Protein AF-A0A968UZF8-F1 (afdb_monomer)

Radius of gyration: 26.49 Å; Cα contacts (8 Å, |Δi|>4): 123; chains: 1; bounding box: 53×40×82 Å

pLDDT: mean 82.32, std 10.43, range [51.94, 96.44]

Nearest PDB structures (foldseek):
  2yq8-assembly1_A  TM=8.182E-01  e=3.582E-01  Homo sapiens
  4zlh-assembly1_A  TM=4.935E-01  e=1.863E-01  Escherichia coli O157:H7
  4buj-assembly2_F  TM=4.050E-01  e=5.355E-01  Saccharomyces cerevisiae S288C
  7t6d-assembly1_A  TM=5.195E-01  e=2.419E+00  Escherichia coli
  4g1t-assembly1_A  TM=4.747E-01  e=2.813E+00  Homo sapiens

Secondary structure (DSSP, 8-state):
--HHHHHHHHHHHHHHHHHTT-HHHHHHHHHHHHHHHHHTT--EETTEEHHHHHHHHHHHHHHHTT-HHHHHHHHHHHHHH-TT-HHHHHHHHHHHHHHHHHHHHHHHHHHHHHHHHHHHHHHHHHHHHHHH-GGGHHHHHHHHHHHHHHHHHHHHHHHHHHHHHHHHHHHHHHHHHHHHTT--

Structure (mmCIF, N/CA/C/O backbone):
data_AF-A0A968UZF8-F1
#
_entry.id   AF-A0A968UZF8-F1
#
loop_
_atom_site.group_PDB
_atom_site.id
_atom_site.type_symbol
_atom_site.label_atom_id
_atom_site.label_alt_id
_atom_site.label_comp_id
_atom_site.label_asym_id
_atom_site.label_entity_id
_atom_site.label_seq_id
_atom_site.pdbx_PDB_ins_code
_atom_site.Cartn_x
_atom_site.Cartn_y
_atom_site.Cartn_z
_atom_site.occupancy
_atom_site.B_iso_or_equiv
_atom_site.auth_seq_id
_atom_site.auth_comp_id
_atom_site.auth_asym_id
_atom_site.auth_atom_id
_atom_site.pdbx_PDB_model_num
ATOM 1 N N . MET A 1 1 ? -23.751 -10.050 30.834 1.00 55.25 1 MET A N 1
ATOM 2 C CA . MET A 1 1 ? -22.515 -9.356 30.438 1.00 55.25 1 MET A CA 1
ATOM 3 C C . MET A 1 1 ? -22.879 -7.914 30.205 1.00 55.25 1 MET A C 1
ATOM 5 O O . MET A 1 1 ? -23.817 -7.659 29.453 1.00 55.25 1 MET A O 1
ATOM 9 N N . GLU A 1 2 ? -22.205 -7.004 30.894 1.00 83.00 2 GLU A N 1
ATOM 10 C CA . GLU A 1 2 ? -22.246 -5.591 30.529 1.00 83.00 2 GLU A CA 1
ATOM 11 C C . GLU A 1 2 ? -21.644 -5.462 29.123 1.00 83.00 2 GLU A C 1
ATOM 13 O O . GLU A 1 2 ? -20.687 -6.159 28.785 1.00 83.00 2 GLU A O 1
ATOM 18 N N . PHE A 1 3 ? -22.257 -4.643 28.268 1.00 84.50 3 PHE A N 1
ATOM 19 C CA . PHE A 1 3 ? -21.863 -4.473 26.864 1.00 84.50 3 PHE A CA 1
ATOM 20 C C . PHE A 1 3 ? -20.349 -4.244 26.690 1.00 84.50 3 PHE A C 1
ATOM 22 O O . PHE A 1 3 ? -19.752 -4.757 25.746 1.00 84.50 3 PHE A O 1
ATOM 29 N N . GLU A 1 4 ? -19.737 -3.531 27.633 1.00 83.94 4 GLU A N 1
ATOM 30 C CA . GLU A 1 4 ? -18.310 -3.217 27.675 1.00 83.94 4 GLU A CA 1
ATOM 31 C C . GLU A 1 4 ? -17.419 -4.466 27.685 1.00 83.94 4 GLU A C 1
ATOM 33 O O . GLU A 1 4 ? -16.495 -4.566 26.882 1.00 83.94 4 GLU A O 1
ATOM 38 N N . GLU A 1 5 ? -17.743 -5.463 28.510 1.00 86.56 5 GLU A N 1
ATOM 39 C CA . GLU A 1 5 ? -16.975 -6.708 28.628 1.00 86.56 5 GLU A CA 1
ATOM 40 C C . GLU A 1 5 ? -17.084 -7.549 27.344 1.00 86.56 5 GLU A C 1
ATOM 42 O O . GLU A 1 5 ? -16.098 -8.087 26.835 1.00 86.56 5 GLU A O 1
ATOM 47 N N . TYR A 1 6 ? -18.283 -7.599 26.751 1.00 89.31 6 TYR A N 1
ATOM 48 C CA . TYR A 1 6 ? -18.487 -8.232 25.445 1.00 89.31 6 TYR A CA 1
ATOM 49 C C . TYR A 1 6 ? -17.676 -7.531 24.346 1.00 89.31 6 TYR A C 1
ATOM 51 O O . TYR A 1 6 ? -17.019 -8.190 23.533 1.00 89.31 6 TYR A O 1
ATOM 59 N N . PHE A 1 7 ? -17.714 -6.197 24.319 1.00 89.81 7 PHE A N 1
ATOM 60 C CA . PHE A 1 7 ? -16.998 -5.400 23.332 1.00 89.81 7 PHE A CA 1
ATOM 61 C C . PHE A 1 7 ? -15.482 -5.555 23.483 1.00 89.81 7 PHE A C 1
ATOM 63 O O . PHE A 1 7 ? -14.785 -5.742 22.484 1.00 89.81 7 PHE A O 1
ATOM 70 N N . GLU A 1 8 ? -14.974 -5.573 24.715 1.00 90.25 8 GLU A N 1
ATOM 71 C CA . GLU A 1 8 ? -13.564 -5.812 25.010 1.00 90.25 8 GLU A CA 1
ATOM 72 C C . GLU A 1 8 ? -13.091 -7.159 24.453 1.00 90.25 8 GLU A C 1
ATOM 74 O O . GLU A 1 8 ? -12.107 -7.220 23.705 1.00 90.25 8 GLU A O 1
ATOM 79 N N . ILE A 1 9 ? -13.831 -8.234 24.740 1.00 92.00 9 ILE A N 1
ATOM 80 C CA . ILE A 1 9 ? -13.519 -9.574 24.230 1.00 92.00 9 ILE A CA 1
ATOM 81 C C . ILE A 1 9 ? -13.547 -9.583 22.696 1.00 92.00 9 ILE A C 1
ATOM 83 O O . ILE A 1 9 ? -12.650 -10.153 22.068 1.00 92.00 9 ILE A O 1
ATOM 87 N N . ALA A 1 10 ? -14.532 -8.927 22.075 1.00 91.62 10 ALA A N 1
ATOM 88 C CA . ALA A 1 10 ? -14.638 -8.845 20.621 1.00 91.62 10 ALA A CA 1
ATOM 89 C C . ALA A 1 10 ? -13.444 -8.103 19.989 1.00 91.62 10 ALA A C 1
ATOM 91 O O . ALA A 1 10 ? -12.888 -8.564 18.984 1.00 91.62 10 ALA A O 1
ATOM 92 N N . VAL A 1 11 ? -12.996 -6.998 20.595 1.00 91.31 11 VAL A N 1
ATOM 93 C CA . VAL A 1 11 ? -11.804 -6.251 20.16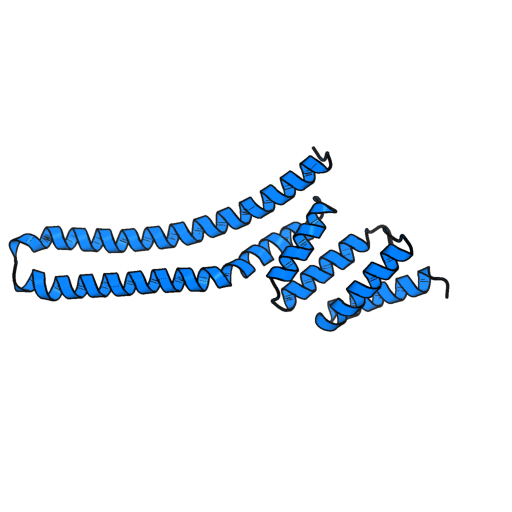4 1.00 91.31 11 VAL A CA 1
ATOM 94 C C . VAL A 1 11 ? -10.556 -7.129 20.275 1.00 91.31 11 VAL A C 1
ATOM 96 O O . VAL A 1 11 ? -9.836 -7.283 19.282 1.00 91.31 11 VAL A O 1
ATOM 99 N N . ILE A 1 12 ? -10.322 -7.753 21.433 1.00 92.44 12 ILE A N 1
ATOM 100 C CA . ILE A 1 12 ? -9.160 -8.626 21.677 1.00 92.44 12 ILE A CA 1
ATOM 101 C C . ILE A 1 12 ? -9.145 -9.792 20.686 1.00 92.44 12 ILE A C 1
ATOM 103 O O . ILE A 1 12 ? -8.118 -10.075 20.062 1.00 92.44 12 ILE A O 1
ATOM 107 N N . TYR A 1 13 ? -10.295 -10.432 20.481 1.00 93.88 13 TYR A N 1
ATOM 108 C CA . TYR A 1 13 ? -10.432 -11.521 19.526 1.00 93.88 13 TYR A CA 1
ATOM 109 C C . TYR A 1 13 ? -10.119 -11.065 18.097 1.00 93.88 13 TYR A C 1
ATOM 111 O O . TYR A 1 13 ? -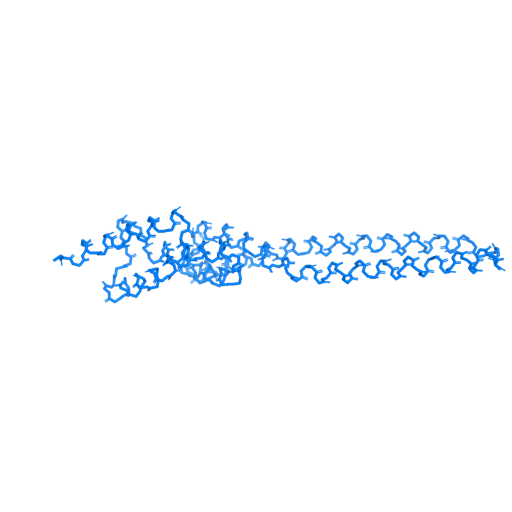9.332 -11.709 17.400 1.00 93.88 13 TYR A O 1
ATOM 119 N N . SER A 1 14 ? -10.676 -9.929 17.662 1.00 93.69 14 SER A N 1
ATOM 120 C CA . SER A 1 14 ? -10.405 -9.385 16.327 1.00 93.69 14 SER A CA 1
ATOM 121 C C . SER A 1 14 ? -8.911 -9.110 16.123 1.00 93.69 14 SER A C 1
ATOM 123 O O . SER A 1 14 ? -8.357 -9.413 15.065 1.00 93.69 14 SER A O 1
ATOM 125 N N . HIS A 1 15 ? -8.230 -8.612 17.157 1.00 92.75 15 HIS A N 1
ATOM 126 C CA . HIS A 1 15 ? -6.795 -8.377 17.126 1.00 92.75 15 HIS A CA 1
ATOM 127 C C . HIS A 1 15 ? -6.026 -9.686 16.966 1.00 92.75 15 HIS A C 1
ATOM 129 O O . HIS A 1 15 ? -5.202 -9.779 16.062 1.00 92.75 15 HIS A O 1
ATOM 135 N N . ALA A 1 16 ? -6.342 -10.712 17.756 1.00 95.81 16 ALA A N 1
ATOM 136 C CA . ALA A 1 16 ? -5.702 -12.017 17.633 1.00 95.81 16 ALA A CA 1
ATOM 137 C C . ALA A 1 16 ? -5.882 -12.619 16.227 1.00 95.81 16 ALA A C 1
ATOM 139 O O . ALA A 1 16 ? -4.912 -13.081 15.631 1.00 95.81 16 ALA A O 1
ATOM 140 N N . VAL A 1 17 ? -7.092 -12.551 15.656 1.00 95.75 17 VAL A N 1
ATOM 141 C CA . VAL A 1 17 ? -7.378 -13.032 14.288 1.00 95.75 17 VAL A CA 1
ATOM 142 C C . VAL A 1 17 ? -6.539 -12.291 13.238 1.00 95.75 17 VAL A C 1
ATOM 144 O O . VAL A 1 17 ? -6.094 -12.901 12.262 1.00 95.75 17 VAL A O 1
ATOM 147 N N . PHE A 1 18 ? -6.309 -10.990 13.425 1.00 95.94 18 PHE A N 1
ATOM 148 C CA . PHE A 1 18 ? -5.439 -10.207 12.551 1.00 95.94 18 PHE A CA 1
ATOM 149 C C . PHE A 1 18 ? -3.967 -10.628 12.670 1.00 95.94 18 PHE A C 1
ATOM 151 O O . PHE A 1 18 ? -3.321 -10.854 11.645 1.00 95.94 18 PHE A O 1
ATOM 158 N N . GLU A 1 19 ? -3.455 -10.762 13.896 1.00 94.88 19 GLU A N 1
ATOM 159 C CA . GLU A 1 19 ? -2.046 -11.093 14.166 1.00 94.88 19 GLU A CA 1
ATOM 160 C C . GLU A 1 19 ? -1.659 -12.485 13.643 1.00 94.88 19 GLU A C 1
ATOM 162 O O . GLU A 1 19 ? -0.570 -12.658 13.100 1.00 94.88 19 GLU A O 1
ATOM 167 N N . ILE A 1 20 ? -2.565 -13.469 13.705 1.00 96.44 20 ILE A N 1
ATOM 168 C CA . ILE A 1 20 ? -2.323 -14.809 13.131 1.00 96.44 20 ILE A CA 1
ATOM 169 C C . ILE A 1 20 ? -2.411 -14.845 11.594 1.00 96.44 20 ILE A C 1
ATOM 171 O O . ILE A 1 20 ? -2.279 -15.907 10.989 1.00 96.44 20 ILE A O 1
ATOM 175 N N . GLY A 1 21 ? -2.685 -13.711 10.943 1.00 93.94 21 GLY A N 1
ATOM 176 C CA . GLY A 1 21 ? -2.750 -13.604 9.486 1.00 93.94 21 GLY A CA 1
ATOM 177 C C . GLY A 1 21 ? -4.057 -14.090 8.853 1.00 93.94 21 GLY A C 1
ATOM 178 O O . GLY A 1 21 ? -4.144 -14.206 7.630 1.00 93.94 21 GLY A O 1
ATOM 179 N N . ALA A 1 22 ? -5.106 -14.342 9.641 1.00 95.62 22 ALA A N 1
ATOM 180 C CA . ALA A 1 22 ? -6.412 -14.769 9.138 1.00 95.62 22 ALA A CA 1
ATOM 181 C C . ALA A 1 22 ? -7.225 -13.575 8.589 1.00 95.62 22 ALA A C 1
ATOM 183 O O . ALA A 1 22 ? -8.341 -13.292 9.030 1.00 95.62 22 ALA A O 1
ATOM 184 N N . TYR A 1 23 ? -6.671 -12.860 7.605 1.00 95.50 23 TYR A N 1
ATOM 185 C CA . TYR A 1 23 ? -7.160 -11.555 7.142 1.00 95.50 23 TYR A CA 1
ATOM 186 C C . TYR A 1 23 ? -8.594 -11.575 6.602 1.00 95.50 23 TYR A C 1
ATOM 188 O O . TYR A 1 23 ? -9.377 -10.690 6.930 1.00 95.50 23 TYR A O 1
ATOM 196 N N . ALA A 1 24 ? -8.983 -12.596 5.834 1.00 92.25 24 ALA A N 1
ATOM 197 C CA . ALA A 1 24 ? -10.356 -12.714 5.330 1.00 92.25 24 ALA A CA 1
ATOM 198 C C . ALA A 1 24 ? -11.379 -12.880 6.468 1.00 92.25 24 ALA A C 1
ATOM 200 O O . ALA A 1 24 ? -12.473 -12.318 6.425 1.00 92.25 24 ALA A O 1
ATOM 201 N N . LYS A 1 25 ? -11.004 -13.620 7.519 1.00 93.62 25 LYS A N 1
ATOM 202 C CA . LYS A 1 25 ? -11.823 -13.788 8.721 1.00 93.62 25 LYS A CA 1
ATOM 203 C C . LYS A 1 25 ? -11.874 -12.481 9.516 1.00 93.62 25 LYS A C 1
ATOM 205 O O . LYS A 1 25 ? -12.963 -12.041 9.871 1.00 93.62 25 LYS A O 1
ATOM 210 N N . TYR A 1 26 ? -10.729 -11.824 9.706 1.00 95.50 26 TYR A N 1
ATOM 211 C CA . TYR A 1 26 ? -10.647 -10.506 10.338 1.00 95.50 26 TYR A CA 1
ATOM 212 C C . TYR A 1 26 ? -11.570 -9.484 9.665 1.00 95.50 26 TYR A C 1
ATOM 214 O O . TYR A 1 26 ? -12.291 -8.776 10.356 1.00 95.50 26 TYR A O 1
ATOM 222 N N . MET A 1 27 ? -11.611 -9.440 8.330 1.00 93.06 27 MET A N 1
ATOM 223 C CA . MET A 1 27 ? -12.458 -8.507 7.576 1.00 93.06 27 MET A CA 1
ATOM 224 C C . MET A 1 27 ? -13.945 -8.596 7.943 1.00 93.06 27 MET A C 1
ATOM 226 O O . MET A 1 27 ? -14.626 -7.569 7.965 1.00 93.06 27 MET A O 1
ATOM 230 N N . ARG A 1 28 ? -14.449 -9.800 8.242 1.00 91.44 28 ARG A N 1
ATOM 231 C CA . ARG A 1 28 ? -15.841 -10.005 8.671 1.00 91.44 28 ARG A CA 1
ATOM 232 C C . ARG A 1 28 ? -16.070 -9.417 10.062 1.00 91.44 28 ARG A C 1
ATOM 234 O O . ARG A 1 28 ? -16.936 -8.562 10.212 1.00 91.44 28 ARG A O 1
ATOM 241 N N . TYR A 1 29 ? -15.219 -9.778 11.024 1.00 91.75 29 TYR A N 1
ATOM 242 C CA . TYR A 1 29 ? -15.299 -9.252 12.391 1.00 91.75 29 TYR A CA 1
ATOM 243 C C . TYR A 1 29 ? -15.088 -7.743 12.457 1.00 91.75 29 TYR A C 1
ATOM 245 O O . TYR A 1 29 ? -15.779 -7.067 13.201 1.00 91.75 29 TYR A O 1
ATOM 253 N N . ALA A 1 30 ? -14.175 -7.191 11.659 1.00 91.88 30 ALA A N 1
ATOM 254 C CA . ALA A 1 30 ? -13.915 -5.759 11.615 1.00 91.88 30 ALA A CA 1
ATOM 255 C C . ALA A 1 30 ? -15.155 -4.962 11.181 1.00 91.88 30 ALA A C 1
ATOM 257 O O . ALA A 1 30 ? -15.408 -3.891 11.721 1.00 91.88 30 ALA A O 1
ATOM 258 N N . ASN A 1 31 ? -15.938 -5.471 10.223 1.00 90.88 31 ASN A N 1
ATOM 259 C CA . ASN A 1 31 ? -17.180 -4.815 9.808 1.00 90.88 31 ASN A CA 1
ATOM 260 C C . ASN A 1 31 ? -18.242 -4.862 10.909 1.00 90.88 31 ASN A C 1
ATOM 262 O O . ASN A 1 31 ? -18.861 -3.840 11.186 1.00 90.88 31 ASN A O 1
ATOM 266 N N . GLU A 1 32 ? -18.429 -6.023 11.538 1.00 90.94 32 GLU A N 1
ATOM 267 C CA . GLU A 1 32 ? -19.367 -6.180 12.655 1.00 90.94 32 GLU A CA 1
ATOM 268 C C . GLU A 1 32 ? -18.974 -5.274 13.828 1.00 90.94 32 GLU A C 1
ATOM 270 O O . GLU A 1 32 ? -19.805 -4.536 14.346 1.00 90.94 32 GLU A O 1
ATOM 275 N N . LEU A 1 33 ? -17.689 -5.246 14.182 1.00 91.19 33 LEU A N 1
ATOM 276 C CA . LEU A 1 33 ? -17.163 -4.433 15.274 1.00 91.19 33 LEU A CA 1
ATOM 277 C C . LEU A 1 33 ? -17.300 -2.928 14.997 1.00 91.19 33 LEU A C 1
ATOM 279 O O . LEU A 1 33 ? -17.616 -2.174 15.912 1.00 91.19 33 LEU A O 1
ATOM 283 N N . LEU A 1 34 ? -17.126 -2.491 13.741 1.00 90.44 34 LEU A N 1
ATOM 284 C CA . LEU A 1 34 ? -17.394 -1.104 13.339 1.00 90.44 34 LEU A CA 1
ATOM 285 C C . LEU A 1 34 ? -18.869 -0.739 13.533 1.00 90.44 34 LEU A C 1
ATOM 287 O O . LEU A 1 34 ? -19.149 0.304 14.115 1.00 90.44 34 LEU A O 1
ATOM 291 N N . VAL A 1 35 ? -19.798 -1.588 13.085 1.00 89.44 35 VAL A N 1
ATOM 292 C CA . VAL A 1 35 ? -21.243 -1.348 13.252 1.00 89.44 35 VAL A CA 1
ATOM 293 C C . VAL A 1 35 ? -21.598 -1.270 14.733 1.00 89.44 35 VAL A C 1
ATOM 295 O O . VAL A 1 35 ? -22.153 -0.268 15.169 1.00 89.44 35 VAL A O 1
ATOM 298 N N . VAL A 1 36 ? -21.163 -2.253 15.526 1.00 90.00 36 VAL A N 1
ATOM 299 C CA . VAL A 1 36 ? -21.400 -2.278 16.976 1.00 90.00 36 VAL A CA 1
ATOM 300 C C . VAL A 1 36 ? -20.821 -1.036 17.662 1.00 90.00 36 VAL A C 1
ATOM 302 O O . VAL A 1 36 ? -21.474 -0.470 18.538 1.00 90.00 36 VAL A O 1
ATOM 305 N N . SER A 1 37 ? -19.629 -0.579 17.258 1.00 87.50 37 SER A N 1
ATOM 306 C CA . SER A 1 37 ? -19.024 0.638 17.814 1.00 87.50 37 SER A CA 1
ATOM 307 C C . SER A 1 37 ? -19.827 1.900 17.487 1.00 87.50 37 SER A C 1
ATOM 309 O O . SER A 1 37 ? -19.970 2.763 18.348 1.00 87.50 37 SER A O 1
ATOM 311 N N . ILE A 1 38 ? -20.399 1.995 16.281 1.00 86.94 38 ILE A N 1
ATOM 312 C CA . ILE A 1 38 ? -21.236 3.129 15.870 1.00 86.94 38 ILE A CA 1
ATOM 313 C C . ILE A 1 38 ? -22.571 3.099 16.617 1.00 86.94 38 ILE A C 1
ATOM 315 O O . ILE A 1 38 ? -22.959 4.111 17.196 1.00 86.94 38 ILE A O 1
ATOM 319 N N . ASP A 1 39 ? -23.244 1.946 16.642 1.00 88.12 39 ASP A N 1
ATOM 320 C CA . ASP A 1 39 ? -24.574 1.791 17.245 1.00 88.12 39 ASP A CA 1
ATOM 321 C C . ASP A 1 39 ? -24.568 2.111 18.745 1.00 88.12 39 ASP A C 1
ATOM 323 O O . ASP A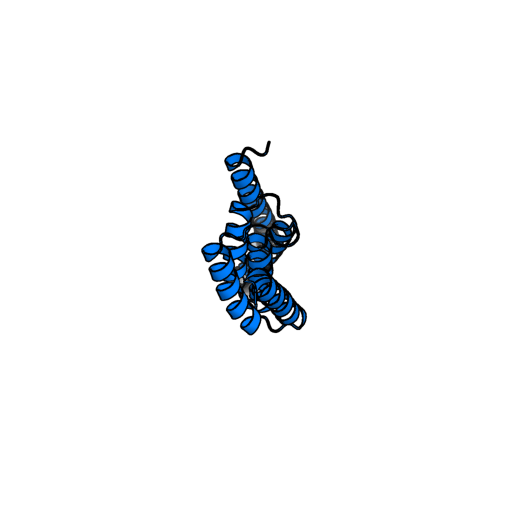 1 39 ? -25.534 2.652 19.277 1.00 88.12 39 ASP A O 1
ATOM 327 N N . ASN A 1 40 ? -23.453 1.821 19.419 1.00 85.19 40 ASN A N 1
ATOM 328 C CA . ASN A 1 40 ? -23.269 2.089 20.846 1.00 85.19 40 ASN A CA 1
ATOM 329 C C . ASN A 1 40 ? -22.455 3.367 21.115 1.00 85.19 40 ASN A C 1
ATOM 331 O O . ASN A 1 40 ? -22.104 3.642 22.260 1.00 85.19 40 ASN A O 1
ATOM 335 N N . ASN A 1 41 ? -22.157 4.152 20.073 1.00 83.81 41 ASN A N 1
ATOM 336 C CA . ASN A 1 41 ? -21.437 5.425 20.137 1.00 83.81 41 ASN A CA 1
ATOM 337 C C . ASN A 1 41 ? -20.063 5.346 20.846 1.00 83.81 41 ASN A C 1
ATOM 339 O O . ASN A 1 41 ? -19.624 6.280 21.523 1.00 83.81 41 ASN A O 1
ATOM 343 N N . VAL A 1 42 ? -19.369 4.216 20.686 1.00 82.69 42 VAL A N 1
ATOM 344 C CA . VAL A 1 42 ? -18.038 3.958 21.249 1.00 82.69 42 VAL A CA 1
ATOM 345 C C . VAL A 1 42 ? -16.977 4.444 20.270 1.00 82.69 42 VAL A C 1
ATOM 347 O O . VAL A 1 42 ? -16.524 3.710 19.393 1.00 82.69 42 VAL A O 1
ATOM 350 N N . GLN A 1 43 ? -16.556 5.699 20.419 1.00 80.06 43 GLN A N 1
ATOM 351 C CA . GLN A 1 43 ? -15.459 6.248 19.616 1.00 80.06 43 GLN A CA 1
ATOM 352 C C . GLN A 1 43 ? -14.082 5.913 20.208 1.00 80.06 43 GLN A C 1
ATOM 354 O O . GLN A 1 43 ? -13.150 5.563 19.481 1.00 80.06 43 GLN A O 1
ATOM 359 N N . PHE A 1 44 ? -13.952 6.005 21.531 1.00 82.81 44 PHE A N 1
ATOM 360 C CA . PHE A 1 44 ? -12.705 5.752 22.241 1.00 82.81 44 PHE A CA 1
ATOM 361 C C . PHE A 1 44 ? -12.833 4.493 23.086 1.00 82.81 44 PHE A C 1
ATOM 363 O O . PHE A 1 44 ? -13.748 4.374 23.893 1.00 82.81 44 PHE A O 1
ATOM 370 N N . PHE A 1 45 ? -11.883 3.579 22.922 1.00 78.81 45 PHE A N 1
ATOM 371 C CA . PHE A 1 45 ? -11.766 2.381 23.739 1.00 78.81 45 PHE A CA 1
ATOM 372 C C . PHE A 1 45 ? -10.317 2.256 24.213 1.00 78.81 45 PHE A C 1
ATOM 374 O O . PHE A 1 45 ? -9.387 2.351 23.406 1.00 78.81 45 PHE A O 1
ATOM 381 N N . GLN A 1 46 ? -10.112 2.124 25.528 1.00 77.06 46 GLN A N 1
ATOM 382 C CA . GLN A 1 46 ? -8.781 2.122 26.161 1.00 77.06 46 GLN A CA 1
ATOM 383 C C . GLN A 1 46 ? -7.902 3.327 25.749 1.00 77.06 46 GLN A C 1
ATOM 385 O O . GLN A 1 46 ? -6.714 3.194 25.452 1.00 77.06 46 GLN A O 1
ATOM 390 N N . GLY A 1 47 ? -8.502 4.522 25.676 1.00 77.56 47 GLY A N 1
ATOM 391 C CA . GLY A 1 47 ? -7.798 5.769 25.343 1.00 77.56 47 GLY A CA 1
ATOM 392 C C . GLY A 1 47 ? -7.375 5.910 23.877 1.00 77.56 47 GLY A C 1
ATOM 393 O O . GLY A 1 47 ? -6.670 6.858 23.535 1.00 77.56 47 GLY A O 1
ATOM 394 N N . LYS A 1 48 ? -7.796 4.996 22.997 1.00 80.50 48 LYS A N 1
ATOM 395 C CA . LYS A 1 48 ? -7.508 5.052 21.561 1.00 80.50 48 LYS A CA 1
ATOM 396 C C . LYS A 1 48 ? -8.797 5.119 20.754 1.00 80.50 48 LYS A C 1
ATOM 398 O O . LYS A 1 48 ? -9.791 4.500 21.119 1.00 80.50 48 LYS A O 1
ATOM 403 N N . ASP A 1 49 ? -8.752 5.816 19.624 1.00 88.56 49 ASP A N 1
ATOM 404 C CA . ASP A 1 49 ? -9.856 5.825 18.665 1.00 88.56 49 ASP A CA 1
ATOM 405 C C . ASP A 1 49 ? -9.982 4.424 18.035 1.00 88.56 49 ASP A C 1
ATOM 407 O O . ASP A 1 49 ? -9.102 3.964 17.288 1.00 88.56 49 ASP A O 1
ATOM 411 N N . ILE A 1 50 ? -11.033 3.698 18.424 1.00 89.12 50 ILE A N 1
ATOM 412 C CA . ILE A 1 50 ? -11.233 2.304 18.013 1.00 89.12 50 ILE A CA 1
ATOM 413 C C . ILE A 1 50 ? -11.621 2.232 16.538 1.00 89.12 50 ILE A C 1
ATOM 415 O O . ILE A 1 50 ? -11.175 1.340 15.815 1.00 89.12 50 ILE A O 1
ATOM 419 N N . PHE A 1 51 ? -12.364 3.230 16.065 1.00 89.81 51 PHE A N 1
ATOM 420 C CA . PHE A 1 51 ? -12.805 3.341 14.685 1.00 89.81 51 PHE A CA 1
ATOM 421 C C . PHE A 1 51 ? -11.605 3.462 13.739 1.00 89.81 51 PHE A C 1
ATOM 423 O O . PHE A 1 51 ? -11.466 2.690 12.782 1.00 89.81 51 PHE A O 1
ATOM 430 N N . CYS A 1 52 ? -10.672 4.361 14.059 1.00 90.88 52 CYS A N 1
ATOM 431 C CA . CYS A 1 52 ? -9.440 4.554 13.302 1.00 90.88 52 CYS A CA 1
ATOM 432 C C . CYS A 1 52 ? -8.546 3.306 13.324 1.00 90.88 52 CYS A C 1
ATOM 434 O O . CYS A 1 52 ? -8.001 2.921 12.286 1.00 90.88 52 CYS A O 1
ATOM 436 N N . GLN A 1 53 ? -8.429 2.630 14.472 1.00 92.56 53 GLN A N 1
ATOM 437 C CA . GLN A 1 53 ? -7.669 1.379 14.576 1.00 92.56 53 GLN A CA 1
ATOM 438 C C . GLN A 1 53 ? -8.258 0.253 13.723 1.00 92.56 53 GLN A C 1
ATOM 440 O O . GLN A 1 53 ? -7.513 -0.406 12.987 1.00 92.56 53 GLN A O 1
ATOM 445 N N . ILE A 1 54 ? -9.575 0.035 13.788 1.00 93.19 54 ILE A N 1
ATOM 446 C CA . ILE A 1 54 ? -10.229 -1.020 13.009 1.00 93.19 54 ILE A CA 1
ATOM 447 C C . ILE A 1 54 ? -10.086 -0.726 11.513 1.00 93.19 54 ILE A C 1
ATOM 449 O O . ILE A 1 54 ? -9.714 -1.627 10.755 1.00 93.19 54 ILE A O 1
ATOM 453 N N . LEU A 1 55 ? -10.300 0.525 11.082 1.00 93.69 55 LEU A N 1
ATOM 454 C CA . LEU A 1 55 ? -10.101 0.943 9.689 1.00 93.69 55 LEU A CA 1
ATOM 455 C C . LEU A 1 55 ? -8.658 0.744 9.219 1.00 93.69 55 LEU A C 1
ATOM 457 O O . LEU A 1 55 ? -8.436 0.243 8.113 1.00 93.69 55 LEU A O 1
ATOM 461 N N . PHE A 1 56 ? -7.674 1.093 10.049 1.00 95.56 56 PHE A N 1
ATOM 462 C CA . PHE A 1 56 ? -6.267 0.900 9.715 1.00 95.56 56 PHE A CA 1
ATOM 463 C C . PHE A 1 56 ? -5.938 -0.585 9.517 1.00 95.56 56 PHE A C 1
ATOM 465 O O . PHE A 1 56 ? -5.399 -0.973 8.476 1.00 95.56 56 PHE A O 1
ATOM 472 N N . LYS A 1 57 ? -6.328 -1.440 10.466 1.00 95.50 57 LYS A N 1
ATOM 473 C CA . LYS A 1 57 ? -6.129 -2.892 10.362 1.00 95.50 57 LYS A CA 1
ATOM 474 C C . LYS A 1 57 ? -6.920 -3.502 9.201 1.00 95.50 57 LYS A C 1
ATOM 476 O O . LYS A 1 57 ? -6.412 -4.388 8.521 1.00 95.50 57 LYS A O 1
ATOM 481 N N . LYS A 1 58 ? -8.116 -2.992 8.890 1.00 95.44 58 LYS A N 1
ATOM 482 C CA . LYS A 1 58 ? -8.907 -3.383 7.707 1.00 95.44 58 LYS A CA 1
ATOM 483 C C . LYS A 1 58 ? -8.154 -3.080 6.411 1.00 95.44 58 LYS A C 1
ATOM 485 O O . LYS A 1 58 ? -8.052 -3.934 5.532 1.00 95.44 58 LYS A O 1
ATOM 490 N N . ALA A 1 59 ? -7.551 -1.899 6.305 1.00 95.81 59 ALA A N 1
ATOM 491 C CA . ALA A 1 59 ? -6.695 -1.569 5.171 1.00 95.81 59 ALA A CA 1
ATOM 492 C C . ALA A 1 59 ? -5.439 -2.452 5.093 1.00 95.81 59 ALA A C 1
ATOM 494 O O . ALA A 1 59 ? -5.047 -2.869 4.000 1.00 95.81 59 ALA A O 1
ATOM 495 N N . ALA A 1 60 ? -4.813 -2.753 6.232 1.00 96.19 60 ALA A N 1
ATOM 496 C CA . ALA A 1 60 ? -3.664 -3.650 6.289 1.00 96.19 60 ALA A CA 1
ATOM 497 C C . ALA A 1 60 ? -4.034 -5.086 5.871 1.00 96.19 60 ALA A C 1
ATOM 499 O O . ALA A 1 60 ? -3.287 -5.711 5.120 1.00 96.19 60 ALA A O 1
ATOM 500 N N . ALA A 1 61 ? -5.213 -5.577 6.262 1.00 96.38 61 ALA A N 1
ATOM 501 C CA . ALA A 1 61 ? -5.746 -6.866 5.827 1.00 96.38 61 ALA A CA 1
ATOM 502 C C . ALA A 1 61 ? -5.917 -6.915 4.298 1.00 96.38 61 ALA A C 1
ATOM 504 O O . ALA A 1 61 ? -5.369 -7.812 3.659 1.00 96.38 61 ALA A O 1
ATOM 505 N N . HIS A 1 62 ? -6.559 -5.906 3.694 1.00 95.50 62 HIS A N 1
ATOM 506 C CA . HIS A 1 62 ? -6.640 -5.783 2.230 1.00 95.50 62 HIS A CA 1
ATOM 507 C C . HIS A 1 62 ? -5.254 -5.748 1.566 1.00 95.50 62 HIS A C 1
ATOM 509 O O . HIS A 1 62 ? -5.037 -6.380 0.534 1.00 95.50 62 HIS A O 1
ATOM 515 N N . TYR A 1 63 ? -4.287 -5.034 2.152 1.00 94.50 63 TYR A N 1
ATOM 516 C CA . TYR A 1 63 ? -2.921 -4.986 1.624 1.00 94.50 63 TYR A CA 1
ATOM 517 C C . TYR A 1 63 ? -2.247 -6.367 1.623 1.00 94.50 63 TYR A C 1
ATOM 519 O O . TYR A 1 63 ? -1.595 -6.720 0.635 1.00 94.50 63 TYR A O 1
ATOM 527 N N . ASN A 1 64 ? -2.419 -7.147 2.692 1.00 94.06 64 ASN A N 1
ATOM 528 C CA . ASN A 1 64 ? -1.871 -8.501 2.796 1.00 94.06 64 ASN A CA 1
ATOM 529 C C . ASN A 1 64 ? -2.571 -9.493 1.855 1.00 94.06 64 ASN A C 1
ATOM 531 O O . ASN A 1 64 ? -1.918 -10.386 1.323 1.00 94.06 64 ASN A O 1
ATOM 535 N N . LEU A 1 65 ? -3.857 -9.281 1.564 1.00 93.06 65 LEU A N 1
ATOM 536 C CA . LEU A 1 65 ? -4.616 -10.021 0.547 1.00 93.06 65 LEU A CA 1
ATOM 537 C C . LEU A 1 65 ? -4.310 -9.572 -0.898 1.00 93.06 65 LEU A C 1
ATOM 539 O O . LEU A 1 65 ? -4.927 -10.051 -1.840 1.00 93.06 65 LEU A O 1
ATOM 543 N N . MET A 1 66 ? -3.350 -8.659 -1.095 1.00 91.38 66 MET A N 1
ATOM 544 C CA . MET A 1 66 ? -2.996 -8.058 -2.393 1.00 91.38 66 MET A CA 1
ATOM 545 C C . MET A 1 66 ? -4.113 -7.225 -3.049 1.00 91.38 66 MET A C 1
ATOM 547 O O . MET A 1 66 ? -3.993 -6.802 -4.201 1.00 91.38 66 MET A O 1
ATOM 551 N N . GLU A 1 67 ? -5.161 -6.885 -2.303 1.00 92.25 67 GLU A N 1
ATOM 552 C CA . GLU A 1 67 ? -6.288 -6.060 -2.740 1.00 92.25 67 GLU A CA 1
ATOM 553 C C . GLU A 1 67 ? -5.938 -4.566 -2.614 1.00 92.25 67 GLU A C 1
ATOM 555 O O . GLU A 1 67 ? -6.537 -3.793 -1.860 1.00 92.25 67 GLU A O 1
ATOM 560 N N . TYR A 1 68 ? -4.912 -4.132 -3.351 1.00 90.56 68 TYR A N 1
ATOM 561 C CA . TYR A 1 68 ? -4.307 -2.809 -3.168 1.00 90.56 68 TYR A CA 1
ATOM 562 C C . TYR A 1 68 ? -5.266 -1.639 -3.430 1.00 90.56 68 TYR A C 1
ATOM 564 O O . TYR A 1 68 ? -5.130 -0.589 -2.803 1.00 90.56 68 TYR A O 1
ATOM 572 N N . GLN A 1 69 ? -6.238 -1.794 -4.331 1.00 88.75 69 GLN A N 1
ATOM 573 C CA . GLN A 1 69 ? -7.224 -0.740 -4.586 1.00 88.75 69 GLN A CA 1
ATOM 574 C C . GLN A 1 69 ? -8.163 -0.541 -3.389 1.00 88.75 69 GLN A C 1
ATOM 576 O O . GLN A 1 69 ? -8.372 0.597 -2.966 1.00 88.75 69 GLN A O 1
ATOM 581 N N . ALA A 1 70 ? -8.658 -1.636 -2.803 1.00 91.38 70 ALA A N 1
ATOM 582 C CA . ALA A 1 70 ? -9.504 -1.596 -1.614 1.00 91.38 70 ALA A CA 1
ATOM 583 C C . ALA A 1 70 ? -8.734 -1.039 -0.407 1.00 91.38 70 ALA A C 1
ATOM 585 O O . ALA A 1 70 ? -9.212 -0.123 0.263 1.00 91.38 70 ALA A O 1
ATOM 586 N N . ALA A 1 71 ? -7.490 -1.490 -0.201 1.00 94.44 71 ALA A N 1
ATOM 587 C CA . ALA A 1 71 ? -6.608 -0.943 0.830 1.00 94.44 71 ALA A CA 1
ATOM 588 C C . ALA A 1 71 ? -6.412 0.576 0.672 1.00 94.44 71 ALA A C 1
ATOM 590 O O . ALA A 1 71 ? -6.530 1.327 1.640 1.00 94.44 71 ALA A O 1
ATOM 591 N N . ALA A 1 72 ? -6.155 1.051 -0.553 1.00 92.88 72 ALA A N 1
ATOM 592 C CA . ALA A 1 72 ? -5.979 2.475 -0.823 1.00 92.88 72 ALA A CA 1
ATOM 593 C C . ALA A 1 72 ? -7.255 3.279 -0.549 1.00 92.88 72 ALA A C 1
ATOM 595 O O . ALA A 1 72 ? -7.161 4.400 -0.054 1.00 92.88 72 ALA A O 1
ATOM 596 N N . HIS A 1 73 ? -8.428 2.732 -0.872 1.00 93.25 73 HIS A N 1
ATOM 597 C CA . HIS A 1 73 ? -9.707 3.382 -0.602 1.00 93.25 73 HIS A CA 1
ATOM 598 C C . HIS A 1 73 ? -9.925 3.580 0.903 1.00 93.25 73 HIS A C 1
ATOM 600 O O . HIS A 1 73 ? -10.117 4.710 1.348 1.00 93.25 73 HIS A O 1
ATOM 606 N N . VAL A 1 74 ? -9.791 2.511 1.695 1.00 94.31 74 VAL A N 1
ATOM 607 C CA . VAL A 1 74 ? -9.976 2.567 3.157 1.00 94.31 74 VAL A CA 1
ATOM 608 C C . VAL A 1 74 ? -8.992 3.546 3.808 1.00 94.31 74 VAL A C 1
ATOM 610 O O . VAL A 1 74 ? -9.389 4.347 4.648 1.00 94.31 74 VAL A O 1
ATOM 613 N N . LEU A 1 75 ? -7.726 3.556 3.377 1.00 94.81 75 LEU A N 1
ATOM 614 C CA . LEU A 1 75 ? -6.718 4.482 3.911 1.00 94.81 75 LEU A CA 1
ATOM 615 C C . LEU A 1 75 ? -7.001 5.945 3.574 1.00 94.81 75 LEU A C 1
ATOM 617 O O . LEU A 1 75 ? -6.704 6.823 4.379 1.00 94.81 75 LEU A O 1
ATOM 621 N N . LYS A 1 76 ? -7.559 6.229 2.393 1.00 92.56 76 LYS A N 1
ATOM 622 C CA . LYS A 1 76 ? -7.951 7.596 2.030 1.00 92.56 76 LYS A CA 1
ATOM 623 C C . LYS A 1 76 ? -9.085 8.097 2.914 1.00 92.56 76 LYS A C 1
ATOM 625 O O . LYS A 1 76 ? -9.022 9.245 3.340 1.00 92.56 76 LYS A O 1
ATOM 630 N N . GLU A 1 77 ? -10.082 7.260 3.195 1.00 92.31 77 GLU A N 1
ATOM 631 C CA . GLU A 1 77 ? -11.152 7.619 4.132 1.00 92.31 77 GLU A CA 1
ATOM 632 C C . GLU A 1 77 ? -10.602 7.808 5.550 1.00 92.31 77 GLU A C 1
ATOM 634 O O . GLU A 1 77 ? -10.887 8.828 6.175 1.00 92.31 77 GLU A O 1
ATOM 639 N N . LEU A 1 78 ? -9.714 6.919 6.009 1.00 93.38 78 LEU A N 1
ATOM 640 C CA . LEU A 1 78 ? -9.054 7.062 7.308 1.00 93.38 78 LEU A CA 1
ATOM 641 C C . LEU A 1 78 ? -8.281 8.383 7.427 1.00 93.38 78 LEU A C 1
ATOM 643 O O . LEU A 1 78 ? -8.424 9.067 8.426 1.00 93.38 78 LEU A O 1
ATOM 647 N N . ILE A 1 79 ? -7.530 8.802 6.404 1.00 92.56 79 ILE A N 1
ATOM 648 C CA . ILE A 1 79 ? -6.787 10.079 6.429 1.00 92.56 79 ILE A CA 1
ATOM 649 C C . ILE A 1 79 ? -7.724 11.298 6.408 1.00 92.56 79 ILE A C 1
ATOM 651 O O . ILE A 1 79 ? -7.375 12.353 6.935 1.00 92.56 79 ILE A O 1
ATOM 655 N N . LYS A 1 80 ? -8.917 11.194 5.807 1.00 89.69 80 LYS A N 1
ATOM 656 C CA . LYS A 1 80 ? -9.927 12.264 5.912 1.00 89.69 80 LYS A CA 1
ATOM 657 C C . LYS A 1 80 ? -10.462 12.383 7.343 1.00 89.69 80 LYS A C 1
ATOM 659 O O . LYS A 1 80 ? -10.761 13.495 7.781 1.00 89.69 80 LYS A O 1
ATOM 664 N N . ILE A 1 81 ? -10.588 11.255 8.045 1.00 87.75 81 ILE A N 1
ATOM 665 C CA . ILE A 1 81 ? -11.029 11.193 9.444 1.00 87.75 81 ILE A CA 1
ATOM 666 C C . ILE A 1 81 ? -9.910 11.661 10.376 1.00 87.75 81 ILE A C 1
ATOM 668 O O . ILE A 1 81 ? -10.131 12.569 11.168 1.00 87.75 81 ILE A O 1
ATOM 672 N N . ASP A 1 82 ? -8.705 11.124 10.250 1.00 88.12 82 ASP A N 1
ATOM 673 C CA . ASP A 1 82 ? -7.533 11.538 11.015 1.00 88.12 82 ASP A CA 1
ATOM 674 C C . ASP A 1 82 ? -6.331 11.793 10.083 1.00 88.12 82 ASP A C 1
ATOM 676 O O . ASP A 1 82 ? -5.595 10.870 9.714 1.00 88.12 82 ASP A O 1
ATOM 680 N N . PRO A 1 83 ? -6.090 13.065 9.712 1.00 88.00 83 PRO A N 1
ATOM 681 C CA . PRO A 1 83 ? -4.958 13.450 8.874 1.00 88.00 83 PRO A CA 1
ATOM 682 C C . PRO A 1 83 ? -3.589 13.283 9.545 1.00 88.00 83 PRO A C 1
ATOM 684 O O . PRO A 1 83 ? -2.569 13.401 8.861 1.00 88.00 83 PRO A O 1
ATOM 687 N N . ASN A 1 84 ? -3.544 13.075 10.864 1.00 88.00 84 ASN A N 1
ATOM 688 C CA . ASN A 1 84 ? -2.314 12.894 11.633 1.00 88.00 84 ASN A CA 1
ATOM 689 C C . ASN A 1 84 ? -2.017 11.418 11.933 1.00 88.00 84 ASN A C 1
ATOM 691 O O . ASN A 1 84 ? -0.986 11.128 12.542 1.00 88.00 84 ASN A O 1
ATOM 695 N N . TYR A 1 85 ? -2.841 10.484 11.441 1.00 89.62 85 TYR A N 1
ATOM 696 C CA . TYR A 1 85 ? -2.612 9.049 11.592 1.00 89.62 85 TYR A CA 1
ATOM 697 C C . TYR A 1 85 ? -1.393 8.596 10.762 1.00 89.62 85 TYR A C 1
ATOM 699 O O . TYR A 1 85 ? -1.501 8.178 9.602 1.00 89.62 85 TYR A O 1
ATOM 707 N N . GLY A 1 86 ? -0.200 8.707 11.353 1.00 89.00 86 GLY A N 1
ATOM 708 C CA . GLY A 1 86 ? 1.085 8.524 10.668 1.00 89.00 86 GLY A CA 1
ATOM 709 C C . GLY A 1 86 ? 1.212 7.180 9.946 1.00 89.00 86 GLY A C 1
ATOM 710 O O . GLY A 1 86 ? 1.609 7.137 8.777 1.00 89.00 86 GLY A O 1
ATOM 711 N N . ASP A 1 87 ? 0.791 6.092 10.590 1.00 92.38 87 ASP A N 1
ATOM 712 C CA . ASP A 1 87 ? 0.884 4.744 10.023 1.00 92.38 87 ASP A CA 1
ATOM 713 C C . ASP A 1 87 ? 0.023 4.570 8.766 1.00 92.38 87 ASP A C 1
ATOM 715 O O . ASP A 1 87 ? 0.440 3.922 7.801 1.00 92.38 87 ASP A O 1
ATOM 719 N N . ALA A 1 88 ? -1.145 5.215 8.718 1.00 92.62 88 ALA A N 1
ATOM 720 C CA . ALA A 1 88 ? -2.044 5.181 7.568 1.00 92.62 88 ALA A CA 1
ATOM 721 C C . ALA A 1 88 ? -1.420 5.897 6.368 1.00 92.62 88 ALA A C 1
ATOM 723 O O . ALA A 1 88 ? -1.489 5.402 5.241 1.00 92.62 88 ALA A O 1
ATOM 724 N N . ILE A 1 89 ? -0.737 7.021 6.605 1.00 90.62 89 ILE A N 1
ATOM 725 C CA . ILE A 1 89 ? -0.007 7.758 5.566 1.00 90.62 89 ILE A CA 1
ATOM 726 C C . ILE A 1 89 ? 1.130 6.895 5.008 1.00 90.62 89 ILE A C 1
ATOM 728 O O . ILE A 1 89 ? 1.295 6.786 3.786 1.00 90.62 89 ILE A O 1
ATOM 732 N N . ILE A 1 90 ? 1.911 6.260 5.886 1.00 92.50 90 ILE A N 1
ATOM 733 C CA . ILE A 1 90 ? 3.021 5.383 5.491 1.00 92.50 90 ILE A CA 1
ATOM 734 C C . ILE A 1 90 ? 2.494 4.199 4.673 1.00 92.50 90 ILE A C 1
ATOM 736 O O . ILE A 1 90 ? 3.029 3.906 3.595 1.00 92.50 90 ILE A O 1
ATOM 740 N N . LEU A 1 91 ? 1.436 3.537 5.145 1.00 92.88 91 LEU A N 1
ATOM 741 C CA . LEU A 1 91 ? 0.841 2.399 4.454 1.00 92.88 91 LEU A CA 1
ATOM 742 C C . LEU A 1 91 ? 0.236 2.817 3.108 1.00 92.88 91 LEU A C 1
ATOM 744 O O . LEU A 1 91 ? 0.469 2.138 2.107 1.00 92.88 91 LEU A O 1
ATOM 748 N N . LEU A 1 92 ? -0.427 3.975 3.023 1.00 92.69 92 LEU A N 1
ATOM 749 C CA . LEU A 1 92 ? -0.995 4.481 1.770 1.00 92.69 92 LEU A CA 1
ATOM 750 C C . LEU A 1 92 ? 0.092 4.756 0.726 1.00 92.69 92 LEU A C 1
ATOM 752 O O . LEU A 1 92 ? -0.094 4.425 -0.451 1.00 92.69 92 LEU A O 1
ATOM 756 N N . LYS A 1 93 ? 1.253 5.292 1.132 1.00 88.56 93 LYS A N 1
ATOM 757 C CA . LYS A 1 93 ? 2.410 5.455 0.231 1.00 88.56 93 LYS A CA 1
ATOM 758 C C . LYS A 1 93 ? 2.876 4.105 -0.326 1.00 88.56 93 LYS A C 1
ATOM 760 O O . LYS A 1 93 ? 3.164 4.011 -1.521 1.00 88.56 93 LYS A O 1
ATOM 765 N N . ARG A 1 94 ? 2.927 3.050 0.499 1.00 88.44 94 ARG A N 1
ATOM 766 C CA . ARG A 1 94 ? 3.312 1.692 0.058 1.00 88.44 94 ARG A CA 1
ATOM 767 C C . ARG A 1 94 ? 2.272 1.084 -0.885 1.00 88.44 94 ARG A C 1
ATOM 769 O O . ARG A 1 94 ? 2.633 0.610 -1.963 1.00 88.44 94 ARG A O 1
ATOM 776 N N . VAL A 1 95 ? 0.994 1.146 -0.514 1.00 90.69 95 VAL A N 1
ATOM 777 C CA . VAL A 1 95 ? -0.125 0.607 -1.301 1.00 90.69 95 VAL A CA 1
ATOM 778 C C . VAL A 1 95 ? -0.212 1.301 -2.661 1.00 90.69 95 VAL A C 1
ATOM 780 O O . VAL A 1 95 ? -0.317 0.631 -3.682 1.00 90.69 95 VAL A O 1
ATOM 783 N N . THR A 1 96 ? -0.089 2.629 -2.706 1.00 83.62 96 THR A N 1
ATOM 784 C CA . THR A 1 96 ? -0.157 3.402 -3.959 1.00 83.62 96 THR A CA 1
ATOM 785 C C . THR A 1 96 ? 0.979 3.035 -4.915 1.00 83.62 96 THR A C 1
ATOM 787 O O . THR A 1 96 ? 0.760 2.932 -6.123 1.00 83.62 96 THR A O 1
ATOM 790 N N . ARG A 1 97 ? 2.185 2.779 -4.387 1.00 79.19 97 ARG A N 1
ATOM 791 C CA . ARG A 1 97 ? 3.314 2.282 -5.189 1.00 79.19 97 ARG A CA 1
ATOM 792 C C . ARG A 1 97 ? 3.005 0.908 -5.781 1.00 79.19 97 ARG A C 1
ATOM 794 O O . ARG A 1 97 ? 3.168 0.731 -6.983 1.00 79.19 97 ARG A O 1
ATOM 801 N N . LYS A 1 98 ? 2.508 -0.036 -4.971 1.00 80.06 98 LYS A N 1
ATOM 802 C CA . LYS A 1 98 ? 2.170 -1.391 -5.442 1.00 80.06 98 LYS A CA 1
ATOM 803 C C . LYS A 1 98 ? 0.977 -1.415 -6.399 1.00 80.06 98 LYS A C 1
ATOM 805 O O . LYS A 1 98 ? 1.073 -2.040 -7.447 1.00 80.06 98 LYS A O 1
ATOM 810 N N . SER A 1 99 ? -0.101 -0.684 -6.121 1.00 71.50 99 SER A N 1
ATOM 811 C CA . SER A 1 99 ? -1.294 -0.633 -6.981 1.00 71.50 99 SER A CA 1
ATOM 812 C C . SER A 1 99 ? -0.989 -0.100 -8.383 1.00 71.50 99 SER A C 1
ATOM 814 O O . SER A 1 99 ? -1.606 -0.548 -9.347 1.00 71.50 99 SER A O 1
ATOM 816 N N . LYS A 1 100 ? -0.036 0.832 -8.523 1.00 66.75 100 LYS A N 1
ATOM 817 C CA . LYS A 1 100 ? 0.373 1.349 -9.837 1.00 66.75 100 LYS A CA 1
ATOM 818 C C . LYS A 1 100 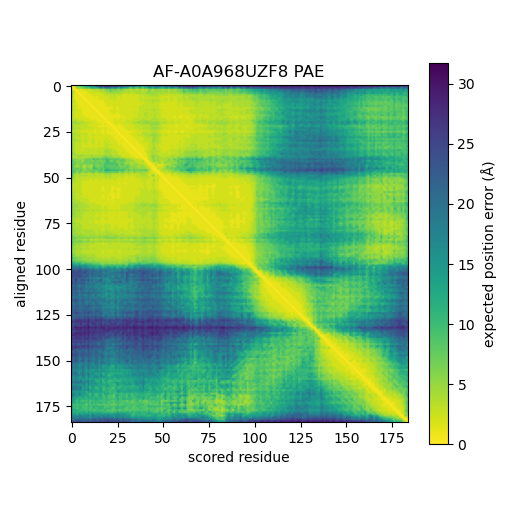? 1.249 0.368 -10.624 1.00 66.75 100 LYS A C 1
ATOM 820 O O . LYS A 1 100 ? 1.339 0.519 -11.837 1.00 66.75 100 LYS A O 1
ATOM 825 N N . THR A 1 101 ? 1.824 -0.669 -10.000 1.00 60.62 101 THR A N 1
ATOM 826 C CA . THR A 1 101 ? 2.651 -1.661 -10.721 1.00 60.62 101 THR A CA 1
ATOM 827 C C . THR A 1 101 ? 1.885 -2.437 -11.791 1.00 60.62 101 THR A C 1
ATOM 829 O O . THR A 1 101 ? 2.482 -2.796 -12.802 1.00 60.62 101 THR A O 1
ATOM 832 N N . VAL A 1 102 ? 0.572 -2.640 -11.634 1.00 57.97 102 VAL A N 1
ATOM 833 C CA . VAL A 1 102 ? -0.254 -3.300 -12.660 1.00 57.97 102 VAL A CA 1
ATOM 834 C C . VAL A 1 102 ? -0.316 -2.455 -13.935 1.00 57.97 102 VAL A C 1
ATOM 836 O O . VAL A 1 102 ? -0.049 -2.969 -15.014 1.00 57.97 102 VAL A O 1
ATOM 839 N N . PHE A 1 103 ? -0.544 -1.143 -13.814 1.00 55.53 103 PHE A N 1
ATOM 840 C CA . PHE A 1 103 ? -0.479 -0.221 -14.954 1.00 55.53 103 PHE A CA 1
ATOM 841 C C . PHE A 1 103 ? 0.940 -0.126 -15.531 1.00 55.53 103 PHE A C 1
ATOM 843 O O . PHE A 1 103 ? 1.116 -0.106 -16.747 1.00 55.53 103 PHE A O 1
ATOM 850 N N . ILE A 1 104 ? 1.964 -0.131 -14.672 1.00 62.34 104 ILE A N 1
ATOM 851 C CA . ILE A 1 104 ? 3.374 -0.081 -15.086 1.00 62.34 104 ILE A CA 1
ATOM 852 C C . ILE A 1 104 ? 3.755 -1.287 -15.948 1.00 62.34 104 ILE A C 1
ATOM 854 O O . ILE A 1 104 ? 4.523 -1.112 -16.889 1.00 62.34 104 ILE A O 1
ATOM 858 N N . LYS A 1 105 ? 3.220 -2.490 -15.691 1.00 63.69 105 LYS A N 1
ATOM 859 C CA . LYS A 1 105 ? 3.495 -3.664 -16.540 1.00 63.69 105 LYS A CA 1
ATOM 860 C C . LYS A 1 105 ? 3.086 -3.419 -17.996 1.00 63.69 105 LYS A C 1
ATOM 862 O O . LYS A 1 105 ? 3.868 -3.732 -18.889 1.00 63.69 105 LYS A O 1
ATOM 867 N N . THR A 1 106 ? 1.931 -2.798 -18.231 1.00 65.50 106 THR A N 1
ATOM 868 C CA . THR A 1 106 ? 1.447 -2.479 -19.582 1.00 65.50 106 THR A CA 1
ATOM 869 C C . THR A 1 106 ? 2.320 -1.427 -20.266 1.00 65.50 106 THR A C 1
ATOM 871 O O . THR A 1 106 ? 2.787 -1.651 -21.380 1.00 65.50 106 THR A O 1
ATOM 874 N N . TYR A 1 107 ? 2.625 -0.314 -19.590 1.00 68.44 107 TYR A N 1
ATOM 875 C CA . TYR A 1 107 ? 3.498 0.727 -20.157 1.00 68.44 107 TYR A CA 1
ATOM 876 C C . TYR A 1 107 ? 4.922 0.224 -20.412 1.00 68.44 107 TYR A C 1
ATOM 878 O O . TYR A 1 107 ? 5.531 0.564 -21.424 1.00 68.44 107 TYR A O 1
ATOM 886 N N . ARG A 1 108 ? 5.445 -0.637 -19.534 1.00 68.56 108 ARG A N 1
ATOM 887 C CA . ARG A 1 108 ? 6.765 -1.253 -19.698 1.00 68.56 108 ARG A CA 1
ATOM 888 C C . ARG A 1 108 ? 6.790 -2.221 -20.881 1.00 68.56 108 ARG A C 1
ATOM 890 O O . ARG A 1 108 ? 7.764 -2.215 -21.623 1.00 68.56 108 ARG A O 1
ATOM 897 N N . ALA A 1 109 ? 5.726 -2.994 -21.100 1.00 75.62 109 ALA A N 1
ATOM 898 C CA . ALA A 1 109 ? 5.597 -3.853 -22.278 1.00 75.62 109 ALA A CA 1
ATOM 899 C C . ALA A 1 109 ? 5.541 -3.038 -23.582 1.00 75.62 109 ALA A C 1
ATOM 901 O O . ALA A 1 109 ? 6.210 -3.393 -24.551 1.00 75.62 109 ALA A O 1
ATOM 902 N N . ILE A 1 110 ? 4.815 -1.915 -23.590 1.00 76.88 110 ILE A N 1
ATOM 903 C CA . ILE A 1 110 ? 4.758 -0.992 -24.737 1.00 76.88 110 ILE A CA 1
ATOM 904 C C . ILE A 1 110 ? 6.140 -0.389 -25.017 1.00 76.88 110 ILE A C 1
ATOM 906 O O . ILE A 1 110 ? 6.592 -0.410 -26.159 1.00 76.88 110 ILE A O 1
ATOM 910 N N . ALA A 1 111 ? 6.845 0.084 -23.984 1.00 74.81 111 ALA A N 1
ATOM 911 C CA . ALA A 1 111 ? 8.194 0.628 -24.129 1.00 74.81 111 ALA A CA 1
ATOM 912 C C . ALA A 1 111 ? 9.174 -0.416 -24.692 1.00 74.81 111 ALA A C 1
ATOM 914 O O . ALA A 1 111 ? 9.899 -0.130 -25.640 1.00 74.81 111 ALA A O 1
ATOM 915 N N . VAL A 1 112 ? 9.160 -1.644 -24.163 1.00 82.44 112 VAL A N 1
ATOM 916 C CA . VAL A 1 112 ? 9.995 -2.748 -24.671 1.00 82.44 112 VAL A CA 1
ATOM 917 C C . VAL A 1 112 ? 9.641 -3.100 -26.120 1.00 82.44 112 VAL A C 1
ATOM 919 O O . VAL A 1 112 ? 10.538 -3.328 -26.926 1.00 82.44 112 VAL A O 1
ATOM 922 N N . SER A 1 113 ? 8.355 -3.092 -26.477 1.00 77.62 113 SER A N 1
ATOM 923 C CA . SER A 1 113 ? 7.906 -3.357 -27.851 1.00 77.62 113 SER A CA 1
ATOM 924 C C . SER A 1 113 ? 8.384 -2.274 -28.823 1.00 77.62 113 SER A C 1
ATOM 926 O O . SER A 1 113 ? 8.876 -2.592 -29.902 1.00 77.62 113 SER A O 1
ATOM 928 N N . LEU A 1 114 ? 8.321 -1.001 -28.421 1.00 73.25 114 LEU A N 1
ATOM 929 C CA . LEU A 1 114 ? 8.872 0.126 -29.182 1.00 73.25 114 LEU A CA 1
ATOM 930 C C . LEU A 1 114 ? 10.386 -0.002 -29.379 1.00 73.25 114 LEU A C 1
ATOM 932 O O . LEU A 1 114 ? 10.876 0.235 -30.480 1.00 73.25 114 LEU A O 1
ATOM 936 N N . PHE A 1 115 ? 11.121 -0.428 -28.349 1.00 79.62 115 PHE A N 1
ATOM 937 C CA . PHE A 1 115 ? 12.554 -0.702 -28.468 1.00 79.62 115 PHE A CA 1
ATOM 938 C C . PHE A 1 115 ? 12.861 -1.851 -29.432 1.00 79.62 115 PHE A C 1
ATOM 940 O O . PHE A 1 115 ? 13.808 -1.750 -30.207 1.00 79.62 115 PHE A O 1
ATOM 947 N N . LEU A 1 116 ? 12.063 -2.921 -29.415 1.00 81.81 116 LEU A N 1
ATOM 948 C CA . LEU A 1 116 ? 12.194 -4.032 -30.361 1.00 81.81 116 LEU A CA 1
ATOM 949 C C . LEU A 1 116 ? 11.951 -3.581 -31.805 1.00 81.81 116 LEU A C 1
ATOM 951 O O . LEU A 1 116 ? 12.727 -3.923 -32.694 1.00 81.81 116 LEU A O 1
ATOM 955 N N . ILE A 1 117 ? 10.914 -2.772 -32.029 1.00 77.81 117 ILE A N 1
ATOM 956 C CA . ILE A 1 117 ? 10.618 -2.196 -33.346 1.00 77.81 117 ILE A CA 1
ATOM 957 C C . ILE A 1 117 ? 11.762 -1.280 -33.794 1.00 77.81 117 ILE A C 1
ATOM 959 O O . ILE A 1 117 ? 12.229 -1.398 -34.924 1.00 77.81 117 ILE A O 1
ATOM 963 N N . ALA A 1 118 ? 12.271 -0.421 -32.908 1.00 77.12 118 ALA A N 1
ATOM 964 C CA . ALA A 1 118 ? 13.416 0.433 -33.209 1.00 77.12 118 ALA A CA 1
ATOM 965 C C . ALA A 1 118 ? 14.665 -0.391 -33.569 1.00 77.12 118 ALA A C 1
ATOM 967 O O . ALA A 1 118 ? 15.347 -0.073 -34.539 1.00 77.12 118 ALA A O 1
ATOM 968 N N . ALA A 1 119 ? 14.939 -1.483 -32.850 1.00 79.75 119 ALA A N 1
ATOM 969 C CA . ALA A 1 119 ? 16.053 -2.379 -33.155 1.00 79.75 119 ALA A CA 1
ATOM 970 C C . ALA A 1 119 ? 15.905 -3.057 -34.530 1.00 79.75 119 ALA A C 1
ATOM 972 O O . ALA A 1 119 ? 16.890 -3.174 -35.258 1.00 79.75 119 ALA A O 1
ATOM 973 N N . LEU A 1 120 ? 14.687 -3.458 -34.912 1.00 81.75 120 LEU A N 1
ATOM 974 C CA . LEU A 1 120 ? 14.405 -4.016 -36.240 1.00 81.75 120 LEU A CA 1
ATOM 975 C C . LEU A 1 120 ? 14.622 -2.988 -37.355 1.00 81.75 120 LEU A C 1
ATOM 977 O O . LEU A 1 120 ? 15.249 -3.314 -38.361 1.00 81.75 120 LEU A O 1
ATOM 981 N N . VAL A 1 121 ? 14.158 -1.750 -37.163 1.00 76.50 121 VAL A N 1
ATOM 982 C CA . VAL A 1 121 ? 14.381 -0.649 -38.117 1.00 76.50 121 VAL A CA 1
ATOM 983 C C . VAL A 1 121 ? 15.879 -0.394 -38.299 1.00 76.50 121 VAL A C 1
ATOM 985 O O . VAL A 1 121 ? 16.360 -0.315 -39.426 1.00 76.50 121 VAL A O 1
ATOM 988 N N . ILE A 1 122 ? 16.636 -0.374 -37.201 1.00 74.19 122 ILE A N 1
ATOM 989 C CA . ILE A 1 122 ? 18.093 -0.202 -37.217 1.00 74.19 122 ILE A CA 1
ATOM 990 C C . ILE A 1 122 ? 18.798 -1.353 -37.954 1.00 74.19 122 ILE A C 1
ATOM 992 O O . ILE A 1 122 ? 19.726 -1.118 -38.732 1.00 74.19 122 ILE A O 1
ATOM 996 N N . ALA A 1 123 ? 18.383 -2.599 -37.714 1.00 76.06 123 ALA A N 1
ATOM 997 C CA . ALA A 1 123 ? 18.943 -3.765 -38.395 1.00 76.06 123 ALA A CA 1
ATOM 998 C C . ALA A 1 123 ? 18.657 -3.725 -39.906 1.00 76.06 123 ALA A C 1
ATOM 1000 O O . ALA A 1 123 ? 19.539 -4.020 -40.712 1.00 76.06 123 ALA A O 1
ATOM 1001 N N . PHE A 1 124 ? 17.451 -3.304 -40.290 1.00 77.12 124 PHE A N 1
ATOM 1002 C CA . PHE A 1 124 ? 17.055 -3.145 -41.687 1.00 77.12 124 PHE A CA 1
ATOM 1003 C C . PHE A 1 124 ? 17.862 -2.045 -42.395 1.00 77.12 124 PHE A C 1
ATOM 1005 O O . PHE A 1 124 ? 18.365 -2.261 -43.500 1.00 77.12 124 PHE A O 1
ATOM 1012 N N . GLU A 1 125 ? 18.070 -0.902 -41.737 1.00 70.00 125 GLU A N 1
ATOM 1013 C CA . GLU A 1 125 ? 18.941 0.167 -42.240 1.00 70.00 125 GLU A CA 1
ATOM 1014 C C . GLU A 1 125 ? 20.396 -0.288 -42.408 1.00 70.00 125 GLU A C 1
ATOM 1016 O O . GLU A 1 125 ? 21.022 0.044 -43.413 1.00 70.00 125 GLU A O 1
ATOM 1021 N N . LEU A 1 126 ? 20.944 -1.064 -41.464 1.00 68.81 126 LEU A N 1
ATOM 1022 C CA . LEU A 1 126 ? 22.305 -1.608 -41.574 1.00 68.81 126 LEU A CA 1
ATOM 1023 C C . LEU A 1 126 ? 22.466 -2.494 -42.813 1.00 68.81 126 LEU A C 1
ATOM 1025 O O . LEU A 1 126 ? 23.456 -2.363 -43.529 1.00 68.81 126 LEU A O 1
ATOM 1029 N N . ILE A 1 127 ? 21.491 -3.360 -43.090 1.00 73.88 127 ILE A N 1
ATOM 1030 C CA . ILE A 1 127 ? 21.546 -4.281 -44.231 1.00 73.88 127 ILE A CA 1
ATOM 1031 C C . ILE A 1 127 ? 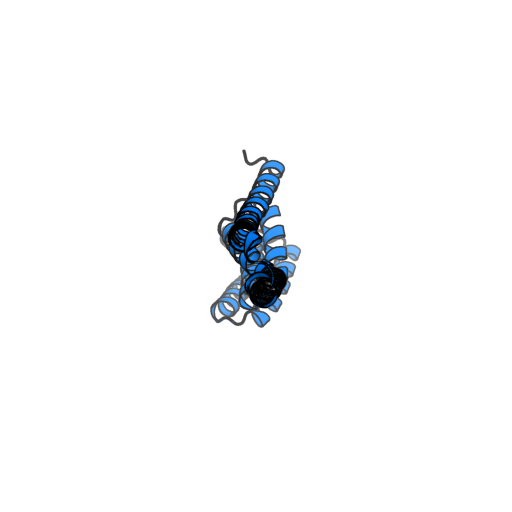21.438 -3.516 -45.559 1.00 73.88 127 ILE A C 1
ATOM 1033 O O . ILE A 1 127 ? 22.216 -3.770 -46.478 1.00 73.88 127 ILE A O 1
ATOM 1037 N N . LEU A 1 128 ? 20.510 -2.560 -45.670 1.00 69.25 128 LEU A N 1
ATOM 1038 C CA . LEU A 1 128 ? 20.258 -1.860 -46.934 1.00 69.25 128 LEU A CA 1
ATOM 1039 C C . LEU A 1 128 ? 21.213 -0.691 -47.189 1.00 69.25 128 LEU A C 1
ATOM 1041 O O . LEU A 1 128 ? 21.775 -0.570 -48.278 1.00 69.25 128 LEU A O 1
ATOM 1045 N N . VAL A 1 129 ? 21.418 0.185 -46.207 1.00 65.31 129 VAL A N 1
ATOM 1046 C CA 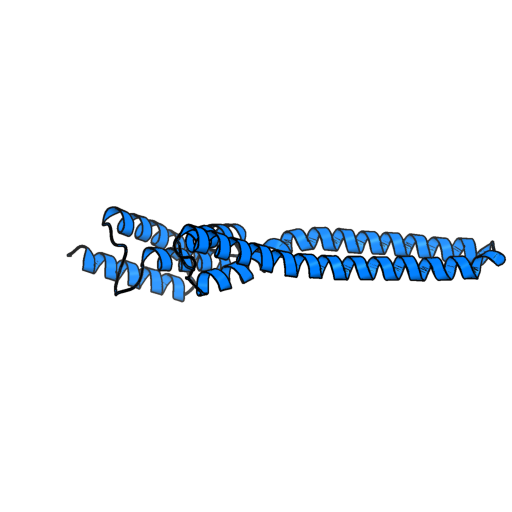. VAL A 1 129 ? 22.145 1.445 -46.421 1.00 65.31 129 VAL A CA 1
ATOM 1047 C C . VAL A 1 129 ? 23.652 1.209 -46.473 1.00 65.31 129 VAL A C 1
ATOM 1049 O O . VAL A 1 129 ? 24.338 1.789 -47.315 1.00 65.31 129 VAL A O 1
ATOM 1052 N N . GLN A 1 130 ? 24.177 0.306 -45.637 1.00 61.12 130 GLN A N 1
ATOM 1053 C CA . GLN A 1 130 ? 25.611 0.010 -45.609 1.00 61.12 130 GLN A CA 1
ATOM 1054 C C . GLN A 1 130 ? 26.075 -0.785 -46.841 1.00 61.12 130 GLN A C 1
ATOM 1056 O O . GLN A 1 130 ? 27.236 -0.651 -47.231 1.00 61.12 130 GLN A O 1
ATOM 1061 N N . SER A 1 131 ? 25.178 -1.568 -47.458 1.00 65.12 131 SER A N 1
ATOM 1062 C CA . SER A 1 131 ? 25.470 -2.353 -48.663 1.00 65.12 131 SER A CA 1
ATOM 1063 C C . SER A 1 131 ? 25.342 -1.551 -49.963 1.00 65.12 131 SER A C 1
ATOM 1065 O O . SER A 1 131 ? 26.065 -1.851 -50.909 1.00 65.12 131 SER A O 1
ATOM 1067 N N . PHE A 1 132 ? 24.448 -0.554 -50.037 1.00 63.38 132 PHE A N 1
ATOM 1068 C CA . PHE A 1 132 ? 24.135 0.128 -51.303 1.00 63.38 132 PHE A CA 1
ATOM 1069 C C . PHE A 1 132 ? 24.575 1.606 -51.383 1.00 63.38 132 PHE A C 1
ATOM 1071 O O . PHE A 1 132 ? 24.768 2.092 -52.494 1.00 63.38 132 PHE A O 1
ATOM 1078 N N . TRP A 1 133 ? 24.774 2.330 -50.266 1.00 61.94 133 TRP A N 1
ATOM 1079 C CA . TRP A 1 133 ? 25.006 3.791 -50.292 1.00 61.94 133 TRP A CA 1
ATOM 1080 C C . TRP A 1 133 ? 26.105 4.253 -49.317 1.00 61.94 133 TRP A C 1
ATOM 1082 O O . TRP A 1 133 ? 25.848 4.689 -48.193 1.00 61.94 133 TRP A O 1
ATOM 1092 N N . SER A 1 134 ? 27.365 4.213 -49.763 1.00 62.09 134 SER A N 1
ATOM 1093 C CA . SER A 1 134 ? 28.537 4.513 -48.923 1.00 62.09 134 SER A CA 1
ATOM 1094 C C . SER A 1 134 ? 28.630 5.953 -48.409 1.00 62.09 134 SER A C 1
ATOM 1096 O O . SER A 1 134 ? 29.234 6.148 -47.356 1.00 62.09 134 SER A O 1
ATOM 1098 N N . SER A 1 135 ? 28.059 6.938 -49.116 1.00 69.75 135 SER A N 1
ATOM 1099 C CA . SER A 1 135 ? 28.155 8.366 -48.755 1.00 69.75 135 SER A CA 1
ATOM 1100 C C . SER A 1 135 ? 27.278 8.786 -47.571 1.00 69.75 135 SER A C 1
ATOM 1102 O O . SER A 1 135 ? 27.513 9.846 -47.004 1.00 69.75 135 SER A O 1
ATOM 1104 N N . TYR A 1 136 ? 26.300 7.973 -47.156 1.00 66.88 136 TYR A N 1
ATOM 1105 C CA . TYR A 1 136 ? 25.382 8.310 -46.053 1.00 66.88 136 TYR A CA 1
ATOM 1106 C C . TYR A 1 136 ? 25.712 7.595 -44.732 1.00 66.88 136 TYR A C 1
ATOM 1108 O O . TYR A 1 136 ? 24.968 7.716 -43.756 1.00 66.88 136 TYR A O 1
ATOM 1116 N N . ARG A 1 137 ? 26.835 6.863 -44.672 1.00 65.19 137 ARG A N 1
ATOM 1117 C CA . ARG A 1 137 ? 27.229 6.044 -43.511 1.00 65.19 137 ARG A CA 1
ATOM 1118 C C . ARG A 1 137 ? 27.281 6.826 -42.194 1.00 65.19 137 ARG A C 1
ATOM 1120 O O . ARG A 1 137 ? 26.778 6.329 -41.186 1.00 65.19 137 ARG A O 1
ATOM 1127 N N . ASP A 1 138 ? 27.831 8.036 -42.211 1.00 69.69 138 ASP A N 1
ATOM 1128 C CA . ASP A 1 138 ? 28.050 8.818 -40.988 1.00 69.69 138 ASP A CA 1
ATOM 1129 C C . ASP A 1 138 ? 26.755 9.444 -40.448 1.00 69.69 138 ASP A C 1
ATOM 1131 O O . ASP A 1 138 ? 26.496 9.393 -39.244 1.00 69.69 138 ASP A O 1
ATOM 1135 N N . MET A 1 139 ? 25.877 9.949 -41.325 1.00 69.00 139 MET A N 1
ATOM 1136 C CA . MET A 1 139 ? 24.567 10.484 -40.914 1.00 69.00 139 MET A CA 1
ATOM 1137 C C . MET A 1 139 ? 23.689 9.398 -40.278 1.00 69.00 139 MET A C 1
ATOM 1139 O O . MET A 1 139 ? 23.033 9.628 -39.259 1.00 69.00 139 MET A O 1
ATOM 1143 N N . VAL A 1 140 ? 23.724 8.186 -40.834 1.00 70.44 140 VAL A N 1
ATOM 1144 C CA . VAL A 1 140 ? 22.953 7.043 -40.324 1.00 70.44 140 VAL A CA 1
ATOM 1145 C C . VAL A 1 140 ? 23.499 6.572 -38.972 1.00 70.44 140 VAL A C 1
ATOM 1147 O O . VAL A 1 140 ? 22.722 6.247 -38.073 1.00 70.44 140 VAL A O 1
ATOM 1150 N N . ALA A 1 141 ? 24.819 6.610 -38.759 1.00 69.81 141 ALA A N 1
ATOM 1151 C CA . ALA A 1 141 ? 25.415 6.263 -37.468 1.00 69.81 141 ALA A CA 1
ATOM 1152 C C . ALA A 1 141 ? 24.961 7.196 -36.330 1.00 69.81 141 ALA A C 1
ATOM 1154 O O . ALA A 1 141 ? 24.637 6.714 -35.241 1.00 69.81 141 ALA A O 1
ATOM 1155 N N . ILE A 1 142 ? 24.872 8.504 -36.594 1.00 75.69 142 ILE A N 1
ATOM 1156 C CA . ILE A 1 142 ? 24.380 9.498 -35.626 1.00 75.69 142 ILE A CA 1
ATOM 1157 C C . ILE A 1 142 ? 22.900 9.255 -35.306 1.00 75.69 142 ILE A C 1
ATOM 1159 O O . ILE A 1 142 ? 22.514 9.264 -34.134 1.00 75.69 142 ILE A O 1
ATOM 1163 N N . SER A 1 143 ? 22.079 8.967 -36.322 1.00 72.31 143 SER A N 1
ATOM 1164 C CA . SER A 1 143 ? 20.646 8.701 -36.130 1.00 72.31 143 SER A CA 1
ATOM 1165 C C . SER A 1 143 ? 20.383 7.504 -35.202 1.00 72.31 143 SER A C 1
ATOM 1167 O O . SER A 1 143 ? 19.531 7.589 -34.315 1.00 72.31 143 SER A O 1
ATOM 1169 N N . ARG A 1 144 ? 21.187 6.432 -35.296 1.00 70.69 144 ARG A N 1
ATOM 1170 C CA . ARG A 1 144 ? 21.082 5.263 -34.401 1.00 70.69 144 ARG A CA 1
ATOM 1171 C C . ARG A 1 144 ? 21.331 5.611 -32.941 1.00 70.69 144 ARG A C 1
ATOM 1173 O O . ARG A 1 144 ? 20.580 5.177 -32.068 1.00 70.69 144 ARG A O 1
ATOM 1180 N N . ILE A 1 145 ? 22.387 6.376 -32.670 1.00 75.06 145 ILE A N 1
ATOM 1181 C CA . ILE A 1 145 ? 22.743 6.784 -31.304 1.00 75.06 145 ILE A CA 1
ATOM 1182 C C . ILE A 1 145 ? 21.650 7.700 -30.738 1.00 75.06 145 ILE A C 1
ATOM 1184 O O . ILE A 1 145 ? 21.281 7.573 -29.567 1.00 75.06 145 ILE A O 1
ATOM 1188 N N . ALA A 1 146 ? 21.070 8.564 -31.575 1.00 77.12 146 ALA A N 1
ATOM 1189 C CA . ALA A 1 146 ? 19.964 9.432 -31.190 1.00 77.12 146 ALA A CA 1
ATOM 1190 C C . ALA A 1 146 ? 18.695 8.635 -30.832 1.00 77.12 146 ALA A C 1
ATOM 1192 O O . ALA A 1 146 ? 18.129 8.843 -29.762 1.00 77.12 146 ALA A O 1
ATOM 1193 N N . ILE A 1 147 ? 18.283 7.671 -31.663 1.00 74.19 147 ILE A N 1
ATOM 1194 C CA . ILE A 1 147 ? 17.091 6.840 -31.407 1.00 74.19 147 ILE A CA 1
ATOM 1195 C C . ILE A 1 147 ? 17.269 5.997 -30.135 1.00 74.19 147 ILE A C 1
ATOM 1197 O O . ILE A 1 147 ? 16.367 5.932 -29.296 1.00 74.19 147 ILE A O 1
ATOM 1201 N N . PHE A 1 148 ? 18.445 5.389 -29.953 1.00 75.31 148 PHE A N 1
ATOM 1202 C CA . PHE A 1 148 ? 18.722 4.561 -28.780 1.00 75.31 148 PHE A CA 1
ATOM 1203 C C . PHE A 1 148 ? 18.764 5.379 -27.481 1.00 75.31 148 PHE A C 1
ATOM 1205 O O . PHE A 1 148 ? 18.151 4.994 -26.482 1.00 75.31 148 PHE A O 1
ATOM 1212 N N . SER A 1 149 ? 19.441 6.531 -27.495 1.00 77.94 149 SER A N 1
ATOM 1213 C CA . SER 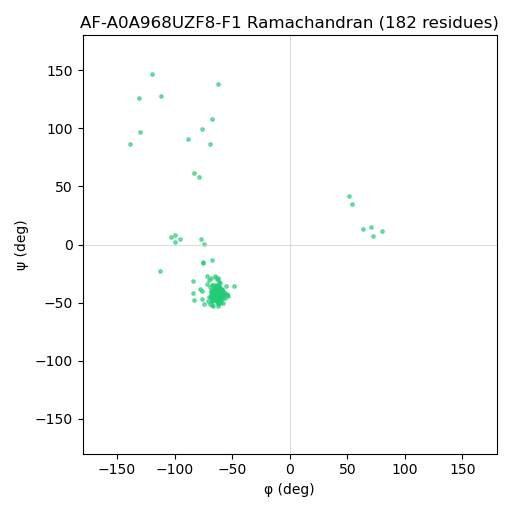A 1 149 ? 19.518 7.419 -26.327 1.00 77.94 149 SER A CA 1
ATOM 1214 C C . SER A 1 149 ? 18.154 8.004 -25.960 1.00 77.94 149 SER A C 1
ATOM 1216 O O . SER A 1 149 ? 17.803 8.033 -24.779 1.00 77.94 149 SER A O 1
ATOM 1218 N N . LEU A 1 150 ? 17.343 8.379 -26.953 1.00 79.06 150 LEU A N 1
ATOM 1219 C CA . LEU A 1 150 ? 15.997 8.901 -26.735 1.00 79.06 150 LEU A CA 1
ATOM 1220 C C . LEU A 1 150 ? 15.085 7.864 -26.067 1.00 79.06 150 LEU A C 1
ATOM 1222 O O . LEU A 1 150 ? 14.396 8.191 -25.099 1.00 79.06 150 LEU A O 1
ATOM 1226 N N . GLY A 1 151 ? 15.135 6.603 -26.503 1.00 72.81 151 GLY A N 1
ATOM 1227 C CA . GLY A 1 151 ? 14.398 5.528 -25.836 1.00 72.81 151 GLY A CA 1
ATOM 1228 C C . GLY A 1 151 ? 14.803 5.365 -24.365 1.00 72.81 151 GLY A C 1
ATOM 1229 O O . GLY A 1 151 ? 13.949 5.179 -23.493 1.00 72.81 151 GLY A O 1
ATOM 1230 N N . LEU A 1 152 ? 16.104 5.455 -24.068 1.00 78.94 152 LEU A N 1
ATOM 1231 C CA . LEU A 1 152 ? 16.644 5.281 -22.714 1.00 78.94 152 LEU A CA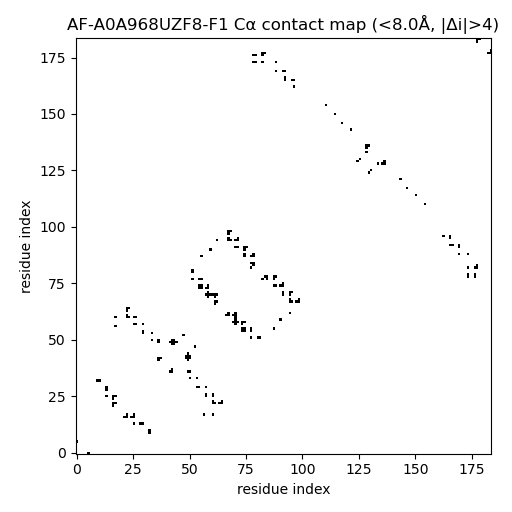 1
ATOM 1232 C C . LEU A 1 152 ? 16.173 6.409 -21.781 1.00 78.94 152 LEU A C 1
ATOM 1234 O O . LEU A 1 152 ? 15.729 6.151 -20.659 1.00 78.94 152 LEU A O 1
ATOM 1238 N N . VAL A 1 153 ? 16.180 7.648 -22.278 1.00 82.06 153 VAL A N 1
ATOM 1239 C CA . VAL A 1 153 ? 15.680 8.828 -21.555 1.00 82.06 153 VAL A CA 1
ATOM 1240 C C . VAL A 1 153 ? 14.187 8.706 -21.251 1.00 82.06 153 VAL A C 1
ATOM 1242 O O . VAL A 1 153 ? 13.781 8.933 -20.110 1.00 82.06 153 VAL A O 1
ATOM 1245 N N . VAL A 1 154 ? 13.366 8.297 -22.224 1.00 78.44 154 VAL A N 1
ATOM 1246 C CA . VAL A 1 154 ? 11.915 8.118 -22.024 1.00 78.44 154 VAL A CA 1
ATOM 1247 C C . VAL A 1 154 ? 11.628 7.097 -20.920 1.00 78.44 154 VAL A C 1
ATOM 1249 O O . VAL A 1 154 ? 10.754 7.323 -20.079 1.00 78.44 154 VAL A O 1
ATOM 1252 N N . LEU A 1 155 ? 12.387 6.001 -20.873 1.00 75.62 155 LEU A N 1
ATOM 1253 C CA . LEU A 1 155 ? 12.197 4.951 -19.874 1.00 75.62 155 LEU A CA 1
ATOM 1254 C C . LEU A 1 155 ? 12.535 5.446 -18.457 1.00 75.62 155 LEU A C 1
ATOM 1256 O O . LEU A 1 155 ? 11.756 5.220 -17.527 1.00 75.62 155 LEU A O 1
ATOM 1260 N N . ILE A 1 156 ? 13.641 6.182 -18.305 1.00 81.75 156 ILE A N 1
ATOM 1261 C CA . ILE A 1 156 ? 14.045 6.780 -17.022 1.00 81.75 156 ILE A CA 1
ATOM 1262 C C . ILE A 1 156 ? 13.024 7.830 -16.563 1.00 81.75 156 ILE A C 1
ATOM 1264 O O . ILE A 1 156 ? 12.592 7.813 -15.407 1.00 81.75 156 ILE A O 1
ATOM 1268 N N . LEU A 1 157 ? 12.604 8.727 -17.460 1.00 80.88 157 LEU A N 1
ATOM 1269 C CA . LEU A 1 157 ? 11.649 9.789 -17.136 1.00 80.88 157 LEU A CA 1
ATOM 1270 C C . LEU A 1 157 ? 10.287 9.230 -16.719 1.00 80.88 157 LEU A C 1
ATOM 1272 O O . LEU A 1 157 ? 9.681 9.747 -15.780 1.00 80.88 157 LEU A O 1
ATOM 1276 N N . CYS A 1 158 ? 9.818 8.161 -17.366 1.00 72.81 158 CYS A N 1
ATOM 1277 C CA . CYS A 1 158 ? 8.551 7.528 -17.016 1.00 72.81 158 CYS A CA 1
ATOM 1278 C C . CYS A 1 158 ? 8.575 6.946 -15.592 1.00 72.81 158 CYS A C 1
ATOM 1280 O O . CYS A 1 158 ? 7.642 7.178 -14.817 1.00 72.81 158 CYS A O 1
ATOM 1282 N N . ASP A 1 159 ? 9.638 6.224 -15.219 1.00 74.88 159 ASP A N 1
ATOM 1283 C CA . ASP A 1 159 ? 9.766 5.647 -13.873 1.00 74.88 159 ASP A CA 1
ATOM 1284 C C . ASP A 1 159 ? 9.868 6.743 -12.799 1.00 74.88 159 ASP A C 1
ATOM 1286 O O . ASP A 1 159 ? 9.174 6.712 -11.772 1.00 74.88 159 ASP A O 1
ATOM 1290 N N . LEU A 1 160 ? 10.654 7.786 -13.083 1.00 82.00 160 LEU A N 1
ATOM 1291 C CA . LEU A 1 160 ? 10.825 8.920 -12.183 1.00 82.00 160 LEU A CA 1
ATOM 1292 C C . LEU A 1 160 ? 9.513 9.694 -11.981 1.00 82.00 160 LEU A C 1
ATOM 1294 O O . LEU A 1 160 ? 9.122 9.955 -10.838 1.00 82.00 160 LEU A O 1
ATOM 1298 N N . TYR A 1 161 ? 8.795 10.005 -13.065 1.00 79.75 161 TYR A N 1
ATOM 1299 C CA . TYR A 1 161 ? 7.506 10.698 -13.014 1.00 79.75 161 TYR A CA 1
ATOM 1300 C C . TYR A 1 161 ? 6.490 9.941 -12.152 1.00 79.75 161 TYR A C 1
ATOM 1302 O O . TYR A 1 161 ? 5.792 10.535 -11.325 1.00 79.75 161 TYR A O 1
ATOM 1310 N N . LEU A 1 162 ? 6.434 8.614 -12.274 1.00 71.12 162 LEU A N 1
ATOM 1311 C CA . LEU A 1 162 ? 5.536 7.781 -11.475 1.00 71.12 162 LEU A CA 1
ATOM 1312 C C . LEU A 1 162 ? 5.881 7.816 -9.984 1.00 71.12 162 LEU A C 1
ATOM 1314 O O . LEU A 1 162 ? 4.975 7.935 -9.145 1.00 71.12 162 LEU A O 1
ATOM 1318 N N . ARG A 1 163 ? 7.175 7.740 -9.651 1.00 72.19 163 ARG A N 1
ATOM 1319 C CA . ARG A 1 163 ? 7.666 7.793 -8.267 1.00 72.19 163 ARG A CA 1
ATOM 1320 C C . ARG A 1 163 ? 7.321 9.124 -7.607 1.00 72.19 163 ARG A C 1
ATOM 1322 O O . ARG A 1 163 ? 6.842 9.146 -6.470 1.00 72.19 163 ARG A O 1
ATOM 1329 N N . ILE A 1 164 ? 7.513 10.209 -8.350 1.00 78.69 164 ILE A N 1
ATOM 1330 C CA . ILE A 1 164 ? 7.214 11.575 -7.931 1.00 78.69 164 ILE A CA 1
ATOM 1331 C C . ILE A 1 164 ? 5.702 11.752 -7.757 1.00 78.69 164 ILE A C 1
ATOM 1333 O O . ILE A 1 164 ? 5.245 12.112 -6.672 1.00 78.69 164 ILE A O 1
ATOM 1337 N N . ASN A 1 165 ? 4.899 11.408 -8.763 1.00 76.81 165 ASN A N 1
ATOM 1338 C CA . ASN A 1 165 ? 3.449 11.595 -8.723 1.00 76.81 165 ASN A CA 1
ATOM 1339 C C . ASN A 1 165 ? 2.778 10.793 -7.587 1.00 76.81 165 ASN A C 1
ATOM 1341 O O . ASN A 1 165 ? 1.851 11.274 -6.938 1.00 76.81 165 ASN A O 1
ATOM 1345 N N . ALA A 1 166 ? 3.259 9.581 -7.284 1.00 73.44 166 ALA A N 1
ATOM 1346 C CA . ALA A 1 166 ? 2.769 8.820 -6.131 1.00 73.44 166 ALA A CA 1
ATOM 1347 C C . ALA A 1 166 ? 3.049 9.530 -4.793 1.00 73.44 166 ALA A C 1
ATOM 1349 O O . ALA A 1 166 ? 2.196 9.510 -3.907 1.00 73.44 166 ALA A O 1
ATOM 1350 N N . HIS A 1 167 ? 4.213 10.172 -4.649 1.00 75.94 167 HIS A N 1
ATOM 1351 C CA . HIS A 1 167 ? 4.534 10.954 -3.456 1.00 75.94 167 HIS A CA 1
ATOM 1352 C C . HIS A 1 167 ? 3.649 12.202 -3.358 1.00 75.94 167 HIS A C 1
ATOM 1354 O O . HIS A 1 167 ? 2.971 12.392 -2.350 1.00 75.94 167 HIS A O 1
ATOM 1360 N N . TYR A 1 168 ? 3.586 12.998 -4.429 1.00 79.81 168 TYR A N 1
ATOM 1361 C CA . TYR A 1 168 ? 2.794 14.229 -4.470 1.00 79.81 168 TYR A CA 1
ATOM 1362 C C . TYR A 1 168 ? 1.301 13.980 -4.249 1.00 79.81 168 TYR A C 1
ATOM 1364 O O . TYR A 1 168 ? 0.668 14.723 -3.503 1.00 79.81 168 TYR A O 1
ATOM 1372 N N . SER A 1 169 ? 0.732 12.923 -4.835 1.00 77.19 169 SER A N 1
ATOM 1373 C CA . SER A 1 169 ? -0.692 12.617 -4.676 1.00 77.19 169 SER A CA 1
ATOM 1374 C C . SER A 1 169 ? -1.073 12.297 -3.229 1.00 77.19 169 SER A C 1
ATOM 1376 O O . SER A 1 169 ? -2.175 12.654 -2.819 1.00 77.19 169 SER A O 1
ATOM 1378 N N . VAL A 1 170 ? -0.202 11.625 -2.467 1.00 77.81 170 VAL A N 1
ATOM 1379 C CA . VAL A 1 170 ? -0.476 11.309 -1.056 1.00 77.81 170 VAL A CA 1
ATOM 1380 C C . VAL A 1 170 ? -0.283 12.546 -0.188 1.00 77.81 170 VAL A C 1
ATOM 1382 O O . VAL A 1 170 ? -1.163 12.861 0.606 1.00 77.81 170 VAL A O 1
ATOM 1385 N N . THR A 1 171 ? 0.818 13.280 -0.370 1.00 80.25 171 THR A N 1
ATOM 1386 C CA . THR A 1 171 ? 1.094 14.492 0.417 1.00 80.25 171 THR A CA 1
ATOM 1387 C C . THR A 1 171 ? 0.015 15.551 0.199 1.00 80.25 171 THR A C 1
ATOM 1389 O O . THR A 1 171 ? -0.549 16.045 1.165 1.00 80.25 171 THR A O 1
ATOM 1392 N N . LYS A 1 172 ? -0.397 15.794 -1.053 1.00 85.31 172 LYS A N 1
ATOM 1393 C CA . LYS A 1 172 ? -1.491 16.726 -1.367 1.00 85.31 172 LYS A CA 1
ATOM 1394 C C . LYS A 1 172 ? -2.807 16.330 -0.690 1.00 85.31 172 LYS A C 1
ATOM 1396 O O . LYS A 1 172 ? -3.553 17.207 -0.261 1.00 85.31 172 LYS A O 1
ATOM 1401 N N . LEU A 1 173 ? -3.109 15.032 -0.603 1.00 80.94 173 LEU A N 1
ATOM 1402 C CA . LEU A 1 173 ? -4.314 14.543 0.072 1.00 80.94 173 LEU A CA 1
ATOM 1403 C C . LEU A 1 173 ? -4.254 14.843 1.573 1.00 80.94 173 LEU A C 1
ATOM 1405 O O . LEU A 1 173 ? -5.213 15.390 2.112 1.00 80.94 173 LEU A O 1
ATOM 1409 N N . VAL A 1 174 ? -3.119 14.548 2.213 1.00 79.38 174 VAL A N 1
ATOM 1410 C CA . VAL A 1 174 ? -2.882 14.842 3.634 1.00 79.38 174 VAL A CA 1
ATOM 1411 C C . VAL A 1 174 ? -2.976 16.345 3.896 1.00 79.38 174 VAL A C 1
ATOM 1413 O O . VAL A 1 174 ? -3.724 16.755 4.778 1.00 79.38 174 VAL A O 1
ATOM 1416 N N . ASP A 1 175 ? -2.311 17.174 3.092 1.00 82.00 175 ASP A N 1
ATOM 1417 C CA . ASP A 1 175 ? -2.324 18.633 3.253 1.00 82.00 175 ASP A CA 1
ATOM 1418 C C . ASP A 1 175 ? -3.734 19.208 3.088 1.00 82.00 175 ASP A C 1
ATOM 1420 O O . ASP A 1 175 ? -4.156 20.085 3.840 1.00 82.00 175 ASP A O 1
ATOM 1424 N N . THR A 1 176 ? -4.502 18.689 2.125 1.00 83.31 176 THR A N 1
ATOM 1425 C CA . THR A 1 176 ? -5.898 19.099 1.919 1.00 83.31 176 THR A CA 1
ATOM 1426 C C . THR A 1 176 ? -6.772 18.698 3.111 1.00 83.31 176 THR A C 1
ATOM 1428 O O . THR A 1 176 ? -7.635 19.473 3.524 1.00 83.31 176 THR A O 1
ATOM 1431 N N . ALA A 1 177 ? -6.550 17.510 3.680 1.00 78.88 177 ALA A N 1
ATOM 1432 C CA . ALA A 1 177 ? -7.286 17.033 4.847 1.00 78.88 177 ALA A CA 1
ATOM 1433 C C . ALA A 1 177 ? -6.938 17.837 6.115 1.00 78.88 177 ALA A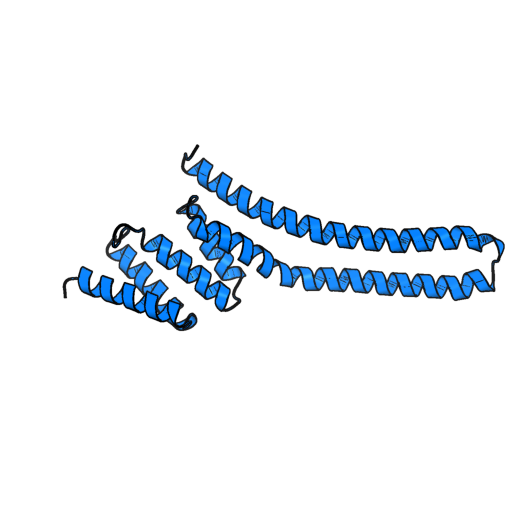 C 1
ATOM 1435 O O . ALA A 1 177 ? -7.845 18.235 6.847 1.00 78.88 177 ALA A O 1
ATOM 1436 N N . LYS A 1 178 ? -5.655 18.170 6.325 1.00 80.94 178 LYS A N 1
ATOM 1437 C CA . LYS A 1 178 ? -5.193 19.037 7.424 1.00 80.94 178 LYS A CA 1
ATOM 1438 C C . LYS A 1 178 ? -5.786 20.440 7.343 1.00 80.94 178 LYS A C 1
ATOM 1440 O O . LYS A 1 178 ? -6.385 20.898 8.313 1.00 80.94 178 LYS A O 1
ATOM 1445 N N . LYS A 1 179 ? -5.722 21.070 6.162 1.00 82.31 179 LYS A N 1
ATOM 1446 C CA . LYS A 1 179 ? -6.304 22.403 5.924 1.00 82.31 179 LYS A CA 1
ATOM 1447 C C . LYS A 1 179 ? -7.801 22.447 6.220 1.00 82.31 179 LYS A C 1
ATOM 1449 O O . LYS A 1 179 ? -8.263 23.386 6.855 1.00 82.31 179 LYS A O 1
ATOM 1454 N N . LYS A 1 180 ? -8.561 21.425 5.807 1.00 79.50 180 LYS A N 1
ATOM 1455 C CA . LYS A 1 180 ? -10.005 21.344 6.095 1.00 79.50 180 LYS A CA 1
ATOM 1456 C C . LYS A 1 180 ? -10.326 21.218 7.584 1.00 79.50 180 LYS A C 1
ATOM 1458 O O . LYS A 1 180 ? -11.400 21.642 7.991 1.00 79.50 180 LYS A O 1
ATOM 1463 N N . LYS A 1 181 ? -9.428 20.631 8.377 1.00 77.06 181 LYS A N 1
ATOM 1464 C CA . LYS A 1 181 ? -9.606 20.442 9.823 1.00 77.06 181 LYS A CA 1
ATOM 1465 C C . LYS A 1 181 ? -8.968 21.539 10.682 1.00 77.06 181 LYS A C 1
ATOM 1467 O O . LYS A 1 181 ? -8.996 21.426 11.900 1.00 77.06 181 LYS A O 1
ATOM 1472 N N . GLY A 1 182 ? -8.411 22.589 10.073 1.00 69.69 182 GLY A N 1
ATOM 1473 C CA . GLY A 1 182 ? -7.818 23.710 10.808 1.00 69.69 182 GLY A CA 1
ATOM 1474 C C . GLY A 1 182 ? -6.505 23.379 11.524 1.00 69.69 182 GLY A C 1
ATOM 1475 O O . GLY A 1 182 ? -6.067 24.155 12.366 1.00 69.69 182 GLY A O 1
ATOM 1476 N N . PHE A 1 183 ? -5.861 22.254 11.194 1.00 64.38 183 PHE A N 1
ATOM 1477 C CA . PHE A 1 183 ? -4.507 21.968 11.665 1.00 64.38 183 PHE A CA 1
ATOM 1478 C C . PHE A 1 183 ? -3.532 22.824 10.848 1.00 64.38 183 PHE A C 1
ATOM 1480 O O . PHE A 1 183 ? -3.255 22.501 9.687 1.00 64.38 183 PHE A O 1
ATOM 1487 N N . SER A 1 184 ? -3.099 23.945 11.433 1.00 51.94 184 SER A N 1
ATOM 1488 C CA . SER A 1 184 ? -2.001 24.772 10.919 1.00 51.94 184 SER A CA 1
ATOM 1489 C C . SER A 1 184 ? -0.645 24.149 11.216 1.00 51.94 184 SER A C 1
ATOM 1491 O O . SER A 1 184 ? -0.518 23.452 12.246 1.00 51.94 184 SER A O 1
#

Mean predicted aligned error: 10.3 Å

Foldseek 3Di:
DPVLVVLVVLLVVLVVCLVVLVLVVSLVSLVVSLVVCVVVVPQDDPNDRVNLVSLQSNLVSCVSVVVLVVSLVSLLVSCLVPLPPVSSLVVNLVSLVSVCVVVVVVVVVVLVVVVVVLVVVLVVCCVPCVVPPVVCVVVSVVVNVVVVVVSVVVVVVVVVVSNVCSVCVSVVSSVVSCVVVVND

Sequence (184 aa):
MEFEEYFEIAVIYSHAVFEIGAYAKYMRYANELLVVSIDNNVQFFQGKDIFCQILFKKAAAHYNLMEYQAAAHVLKELIKIDPNYGDAIILLKRVTRKSKTVFIKTYRAIAVSLFLIAALVIAFELILVQSFWSSYRDMVAISRIAIFSLGLVVLILCDLYLRINAHYSVTKLVDTAKKKKGFS

Solvent-accessible surface area (backbone atoms only — not comparable to full-atom values): 9933 Å² total; per-residue (Å²): 129,61,69,65,63,55,50,50,52,51,51,54,50,43,49,53,36,44,76,75,60,42,34,76,62,26,52,54,49,47,53,54,52,51,51,54,28,59,80,68,68,49,51,64,53,95,91,36,55,44,60,60,50,47,47,51,52,47,19,50,34,30,46,74,70,65,38,26,67,61,16,40,51,45,32,53,54,46,33,63,75,40,53,77,48,60,67,46,55,54,49,38,54,52,32,52,57,56,52,45,46,65,61,45,52,56,56,51,50,51,52,53,49,52,50,52,51,51,51,51,53,52,53,52,45,53,61,53,42,68,73,73,41,76,90,52,53,67,66,53,54,52,50,53,55,50,56,53,49,51,54,54,52,53,55,53,51,53,55,50,52,53,57,50,49,54,50,51,57,52,51,52,50,39,54,53,35,26,58,75,69,68,58,125